Protein AF-A0AAD3HIW4-F1 (afdb_monomer_lite)

Sequence (197 aa):
SSPPPPPSPSPPPPRAPSRSSSRPLRLFLYNAEAALTRQLLEQLGLGRRVEVVEELNRAQAIVAAKMNRKGKHVNLTQGERTAANTGLPFLVVGRHMTASNLAAALQPLLPPGLLPPGPQAGAADTGTTAAAGGGGAAEGGDDGVGGGSGGGGAAGAAAGGRGVPSAAELRAHRAEMMQGFAQFARASHQQKQELHS

Organism: NCBI:txid47775

Foldseek 3Di:
DDDDDDDDDDDDDDPDPDPPPQDAQEEEEDQDDPVLLCVLCVVQVRNRRHHYDPDPVPHQAYEYEQQDPPDDSPCPVVSVVVCVVVVHHYFYQYNDPHSLSVCVRCVVVDDPPSGDPPPPPPDPPPPPPPDDDDDDDDDDDDDDDDDDDDDDDDDDDDDDDPDDDDPVRVVVVVVVVVVVVVVVVVVVVVVVVVVVD

Structure (mmCIF, N/CA/C/O backbone):
data_AF-A0AAD3HIW4-F1
#
_entry.id   AF-A0AAD3HIW4-F1
#
loop_
_atom_site.group_PDB
_atom_site.id
_atom_site.type_symbol
_atom_site.label_atom_id
_atom_site.label_alt_id
_atom_site.label_comp_id
_atom_site.label_asym_id
_atom_site.label_entity_id
_atom_site.label_seq_id
_atom_site.pdbx_PDB_ins_code
_atom_site.Cartn_x
_atom_site.Cartn_y
_atom_site.Cartn_z
_atom_site.occupancy
_atom_site.B_iso_or_equiv
_atom_site.auth_seq_id
_atom_site.auth_comp_id
_atom_site.auth_asym_id
_atom_site.auth_atom_id
_atom_site.pdbx_PDB_model_num
ATOM 1 N N . SER A 1 1 ? -39.529 38.440 52.730 1.00 77.06 1 SER A N 1
ATOM 2 C CA . SER A 1 1 ? -38.215 37.792 52.574 1.00 77.06 1 SER A CA 1
ATOM 3 C C . SER A 1 1 ? -38.296 36.789 51.449 1.00 77.06 1 SER A C 1
ATOM 5 O O . SER A 1 1 ? -39.046 35.830 51.573 1.00 77.06 1 SER A O 1
ATOM 7 N N . SER A 1 2 ? -37.614 37.046 50.336 1.00 68.31 2 SER A N 1
ATOM 8 C CA . SER A 1 2 ? -37.579 36.106 49.213 1.00 68.31 2 SER A CA 1
ATOM 9 C C . SER A 1 2 ? -36.528 35.028 49.487 1.00 68.31 2 SER A C 1
ATOM 11 O O . SER A 1 2 ? -35.444 35.374 49.963 1.00 68.31 2 SER A O 1
ATOM 13 N N . PRO A 1 3 ? -36.827 33.742 49.236 1.00 83.81 3 PRO A N 1
ATOM 14 C CA . PRO A 1 3 ? -35.838 32.685 49.385 1.00 83.81 3 PRO A CA 1
ATOM 15 C C . PRO A 1 3 ? -34.697 32.877 48.371 1.00 83.81 3 PRO A C 1
ATOM 17 O O . PRO A 1 3 ? -34.937 33.385 47.270 1.00 83.81 3 PRO A O 1
ATOM 20 N N . PRO A 1 4 ? -33.458 32.498 48.728 1.00 86.50 4 PRO A N 1
ATOM 21 C CA . PRO A 1 4 ? -32.332 32.576 47.810 1.00 86.50 4 PRO A CA 1
ATOM 22 C C . PRO A 1 4 ? -32.550 31.641 46.607 1.00 86.50 4 PRO A C 1
ATOM 24 O O . PRO A 1 4 ? -33.158 30.576 46.758 1.00 86.50 4 PRO A O 1
ATOM 27 N N . PRO A 1 5 ? -32.066 32.021 45.411 1.00 87.19 5 PRO A N 1
ATOM 28 C CA . PRO A 1 5 ? -32.161 31.176 44.229 1.00 87.19 5 PRO A CA 1
ATOM 29 C C . PRO A 1 5 ? -31.372 29.868 44.423 1.00 87.19 5 PRO A C 1
ATOM 31 O O . PRO A 1 5 ? -30.343 29.868 45.108 1.00 87.19 5 PRO A O 1
ATOM 34 N N . PRO A 1 6 ? -31.832 28.748 43.833 1.00 90.19 6 PRO A N 1
ATOM 35 C CA . PRO A 1 6 ? -31.131 27.475 43.927 1.00 90.19 6 PRO A CA 1
ATOM 36 C C . PRO A 1 6 ? -29.750 27.552 43.251 1.00 90.19 6 PRO A C 1
ATOM 38 O O . PRO A 1 6 ? -29.582 28.289 42.275 1.00 90.19 6 PRO A O 1
ATOM 41 N N . PRO A 1 7 ? -28.759 26.787 43.741 1.00 89.56 7 PRO A N 1
ATOM 42 C CA . PRO A 1 7 ? -27.430 26.750 43.146 1.00 89.56 7 PRO A CA 1
ATOM 43 C C . PRO A 1 7 ? -27.488 26.178 41.724 1.00 89.56 7 PRO A C 1
ATOM 45 O O . PRO A 1 7 ? -28.154 25.173 41.469 1.00 89.56 7 PRO A O 1
ATOM 48 N N . SER A 1 8 ? -26.768 26.817 40.801 1.00 89.81 8 SER A N 1
ATOM 49 C CA . SER A 1 8 ? -26.636 26.355 39.419 1.00 89.81 8 SER A CA 1
ATOM 50 C C . SER A 1 8 ? -26.052 24.936 39.372 1.00 89.81 8 SER A C 1
ATOM 52 O O . SER A 1 8 ? -25.077 24.665 40.077 1.00 89.81 8 SER A O 1
ATOM 54 N N . PRO A 1 9 ? -26.601 24.025 38.546 1.00 88.75 9 PRO A N 1
ATOM 55 C CA . PRO A 1 9 ? -26.067 22.675 38.420 1.00 88.75 9 PRO A CA 1
ATOM 56 C C . PRO A 1 9 ? -24.639 22.720 37.866 1.00 88.75 9 PRO A C 1
ATOM 58 O O . PRO A 1 9 ? -24.370 23.390 36.867 1.00 88.75 9 PRO A O 1
ATOM 61 N N . SER A 1 10 ? -23.724 21.997 38.514 1.00 89.88 10 SER A N 1
ATOM 62 C CA . SER A 1 10 ? -22.346 21.853 38.047 1.00 89.88 10 SER A CA 1
ATOM 63 C C . SER A 1 10 ? -22.319 21.280 36.623 1.00 89.88 10 SER A C 1
ATOM 65 O O . SER A 1 10 ? -23.047 20.321 36.345 1.00 89.88 10 SER A O 1
ATOM 67 N N . PRO A 1 11 ? -21.487 21.824 35.714 1.00 88.00 11 PRO A N 1
ATOM 68 C CA . PRO A 1 11 ? -21.359 21.285 34.368 1.00 88.00 11 PRO A CA 1
ATOM 69 C C . PRO A 1 11 ? -20.878 19.825 34.432 1.00 88.00 11 PRO A C 1
ATOM 71 O O . PRO A 1 11 ? -20.030 19.497 35.269 1.00 88.00 11 PRO A O 1
ATOM 74 N N . PRO A 1 12 ? -21.405 18.931 33.575 1.00 86.38 12 PRO A N 1
ATOM 75 C CA . PRO A 1 12 ? -20.965 17.544 33.548 1.00 86.38 12 PRO A CA 1
ATOM 76 C C . PRO A 1 12 ? -19.458 17.480 33.251 1.00 86.38 12 PRO A C 1
ATOM 78 O O . PRO A 1 12 ? -18.961 18.283 32.454 1.00 86.38 12 PRO A O 1
ATOM 81 N N . PRO A 1 13 ? -18.718 16.535 33.860 1.00 87.06 13 PRO A N 1
ATOM 82 C CA . PRO A 1 13 ? -17.299 16.379 33.579 1.00 87.06 13 PRO A CA 1
ATOM 83 C C . PRO A 1 13 ? -17.090 16.126 32.077 1.00 87.06 13 PRO A C 1
ATOM 85 O O . PRO A 1 13 ? -17.918 15.450 31.450 1.00 87.06 13 PRO A O 1
ATOM 88 N N . PRO A 1 14 ? -16.002 16.646 31.477 1.00 83.00 14 PRO A N 1
ATOM 89 C CA . PRO A 1 14 ? -15.697 16.402 30.075 1.00 83.00 14 PRO A CA 1
ATOM 90 C C . PRO A 1 14 ? -15.658 14.892 29.841 1.00 83.00 14 PRO A C 1
ATOM 92 O O . PRO A 1 14 ? -14.932 14.165 30.522 1.00 83.00 14 PRO A O 1
ATOM 95 N N . ARG A 1 15 ? -16.484 14.403 28.907 1.00 75.69 15 ARG A N 1
ATOM 96 C CA . ARG A 1 15 ? -16.500 12.983 28.546 1.00 75.69 15 ARG A CA 1
ATOM 97 C C . ARG A 1 15 ? -15.083 12.591 28.147 1.00 75.69 15 ARG A C 1
ATOM 99 O O . ARG A 1 15 ? -14.545 13.138 27.186 1.00 75.69 15 ARG A O 1
ATOM 106 N N . ALA A 1 16 ? -14.492 11.651 28.884 1.00 71.62 16 ALA A N 1
ATOM 107 C CA . ALA A 1 16 ? -13.219 11.063 28.502 1.00 71.62 16 ALA A CA 1
ATOM 108 C C . ALA A 1 16 ? -13.333 10.585 27.045 1.00 71.62 16 ALA A C 1
ATOM 110 O O . ALA A 1 16 ? -14.361 9.981 26.703 1.00 71.62 16 ALA A O 1
ATOM 111 N N . PRO A 1 17 ? -12.336 10.866 26.182 1.00 68.94 17 PRO A N 1
ATOM 112 C CA . PRO A 1 17 ? -12.373 10.437 24.795 1.00 68.94 17 PRO A CA 1
ATOM 113 C C . PRO A 1 17 ? -12.594 8.931 24.806 1.00 68.94 17 PRO A C 1
ATOM 115 O O . PRO A 1 17 ? -11.786 8.171 25.347 1.00 68.94 17 PRO A O 1
ATOM 118 N N . SER A 1 18 ? -13.756 8.516 24.303 1.00 59.75 18 SER A N 1
ATOM 119 C CA . SER A 1 18 ? -14.119 7.111 24.221 1.00 59.75 18 SER A CA 1
ATOM 120 C C . SER A 1 18 ? -12.982 6.446 23.473 1.00 59.75 18 SER A C 1
ATOM 122 O O . SER A 1 18 ? -12.678 6.862 22.358 1.00 59.75 18 SER A O 1
ATOM 124 N N . ARG A 1 19 ? -12.280 5.513 24.127 1.00 50.75 19 ARG A N 1
ATOM 125 C CA . ARG A 1 19 ? -11.170 4.781 23.520 1.00 50.75 19 ARG A CA 1
ATOM 126 C C . ARG A 1 19 ? -11.748 4.108 22.292 1.00 50.75 19 ARG A C 1
ATOM 128 O O . ARG A 1 19 ? -12.403 3.078 22.425 1.00 50.75 19 ARG A O 1
ATOM 135 N N . SER A 1 20 ? -11.582 4.745 21.136 1.00 53.72 20 SER A N 1
ATOM 136 C CA . SER A 1 20 ? -12.020 4.237 19.853 1.00 53.72 20 SER A CA 1
ATOM 137 C C . SER A 1 20 ? -11.383 2.872 19.740 1.00 53.72 20 SER A C 1
ATOM 139 O O . SER A 1 20 ? -10.173 2.768 19.542 1.00 53.72 20 SER A O 1
ATOM 141 N N . SER A 1 21 ? -12.183 1.832 19.973 1.00 57.34 21 SER A N 1
ATOM 142 C CA . SER A 1 21 ? -11.835 0.451 19.691 1.00 57.34 21 SER A CA 1
ATOM 143 C C . SER A 1 21 ? -11.285 0.474 18.278 1.00 57.34 21 SER A C 1
ATOM 145 O O . SER A 1 21 ? -12.043 0.752 17.344 1.00 57.34 21 SER A O 1
ATOM 147 N N . SER A 1 22 ? -9.964 0.363 18.145 1.00 76.56 22 SER A N 1
ATOM 148 C CA . SER A 1 22 ? -9.293 0.680 16.896 1.00 76.56 22 SER A CA 1
ATOM 149 C C . SER A 1 22 ? -9.662 -0.420 15.923 1.00 76.56 22 SER A C 1
ATOM 151 O O . SER A 1 22 ? -9.064 -1.497 15.939 1.00 76.56 22 SER A O 1
ATOM 153 N N . ARG A 1 23 ? -10.720 -0.188 15.145 1.00 88.81 23 ARG A N 1
ATOM 154 C CA . ARG A 1 23 ? -11.103 -1.093 14.073 1.00 88.81 23 ARG A CA 1
ATOM 155 C C . ARG A 1 23 ? -9.875 -1.251 13.178 1.00 88.81 23 ARG A C 1
ATOM 157 O O . ARG A 1 23 ? -9.207 -0.245 12.920 1.00 88.81 23 ARG A O 1
ATOM 164 N N . PRO A 1 24 ? -9.546 -2.480 12.761 1.00 94.62 24 PRO A N 1
ATOM 165 C CA . PRO A 1 24 ? -8.422 -2.675 11.871 1.00 94.62 24 PRO A CA 1
ATOM 166 C C . PRO A 1 24 ? -8.655 -1.881 10.583 1.00 94.62 24 PRO A C 1
ATOM 168 O O . PRO A 1 24 ? -9.768 -1.854 10.054 1.00 94.62 24 PRO A O 1
ATOM 171 N N . LEU A 1 25 ? -7.605 -1.214 10.112 1.00 95.44 25 LEU A N 1
ATOM 172 C CA . LEU A 1 25 ? -7.575 -0.515 8.839 1.00 95.44 25 LEU A CA 1
ATOM 173 C C . LEU A 1 25 ? -7.728 -1.543 7.718 1.00 95.44 25 LEU A C 1
ATOM 175 O O . LEU A 1 25 ? -6.904 -2.449 7.602 1.00 95.44 25 LEU A O 1
ATOM 179 N N . ARG A 1 26 ? -8.764 -1.410 6.895 1.00 97.44 26 ARG A N 1
ATOM 180 C CA . ARG A 1 26 ? -9.039 -2.362 5.810 1.00 97.44 26 ARG A CA 1
ATOM 181 C C . ARG A 1 26 ? -8.399 -1.910 4.507 1.00 97.44 26 ARG A C 1
ATOM 183 O O . ARG A 1 26 ? -8.730 -0.840 4.000 1.00 97.44 26 ARG A O 1
ATOM 190 N N . LEU A 1 27 ? -7.512 -2.728 3.955 1.00 97.44 27 LEU A N 1
ATOM 191 C CA . LEU A 1 27 ? -6.784 -2.443 2.722 1.00 97.44 27 LEU A CA 1
ATOM 192 C C . LEU A 1 27 ? -7.268 -3.344 1.593 1.00 97.44 27 LEU A C 1
ATOM 194 O O . LEU A 1 27 ? -7.254 -4.566 1.734 1.00 97.44 27 LEU A O 1
ATOM 198 N N . PHE A 1 28 ? -7.625 -2.744 0.464 1.00 97.56 28 PHE A N 1
ATOM 199 C CA . PHE A 1 28 ? -7.800 -3.468 -0.789 1.00 97.56 28 PHE A CA 1
ATOM 200 C C . PHE A 1 28 ? -6.503 -3.422 -1.592 1.00 97.56 28 PHE A C 1
ATOM 202 O O . PHE A 1 28 ? -5.857 -2.376 -1.688 1.00 97.56 28 PHE A O 1
ATOM 209 N N . LEU A 1 29 ? -6.114 -4.556 -2.166 1.00 95.31 29 LEU A N 1
ATOM 210 C CA . LEU A 1 29 ? -4.866 -4.683 -2.910 1.00 95.31 29 LEU A CA 1
ATOM 211 C C . LEU A 1 29 ? -5.116 -4.615 -4.409 1.00 95.31 29 LEU A C 1
ATOM 213 O O . LEU A 1 29 ? -5.942 -5.344 -4.950 1.00 95.31 29 LEU A O 1
ATOM 217 N N . TYR A 1 30 ? -4.351 -3.767 -5.087 1.00 93.31 30 TYR A N 1
ATOM 218 C CA . TYR A 1 30 ? -4.438 -3.578 -6.526 1.00 93.31 30 TYR A CA 1
ATOM 219 C C . TYR A 1 30 ? -3.119 -3.977 -7.196 1.00 93.31 30 TYR A C 1
ATOM 221 O O . TYR A 1 30 ? -2.111 -3.282 -7.060 1.00 93.31 30 TYR A O 1
ATOM 229 N N . ASN A 1 31 ? -3.110 -5.103 -7.919 1.00 89.50 31 ASN A N 1
ATOM 230 C CA . ASN A 1 31 ? -1.896 -5.709 -8.498 1.00 89.50 31 ASN A CA 1
ATOM 231 C C . ASN A 1 31 ? -0.757 -5.884 -7.479 1.00 89.50 31 ASN A C 1
ATOM 233 O O . ASN A 1 31 ? 0.414 -5.652 -7.780 1.00 89.50 31 ASN A O 1
ATOM 237 N N . ALA A 1 32 ? -1.115 -6.262 -6.256 1.00 89.56 32 ALA A N 1
ATOM 238 C CA . ALA A 1 32 ? -0.184 -6.542 -5.180 1.00 89.56 32 ALA A CA 1
ATOM 239 C C . ALA A 1 32 ? -0.505 -7.917 -4.588 1.00 89.56 32 ALA A C 1
ATOM 241 O O . ALA A 1 32 ? -1.666 -8.317 -4.509 1.00 89.56 32 ALA A O 1
ATOM 242 N N . GLU A 1 33 ? 0.526 -8.655 -4.193 1.00 91.81 33 GLU A N 1
ATOM 243 C CA . GLU A 1 33 ? 0.369 -10.024 -3.713 1.00 91.81 33 GLU A CA 1
ATOM 244 C C . GLU A 1 33 ? -0.138 -10.047 -2.262 1.00 91.81 33 GLU A C 1
ATOM 246 O O . GLU A 1 33 ? 0.522 -9.551 -1.342 1.00 91.81 33 GLU A O 1
ATOM 251 N N . ALA A 1 34 ? -1.318 -10.634 -2.040 1.00 94.69 34 ALA A N 1
ATOM 252 C CA . ALA A 1 34 ? -1.966 -10.648 -0.729 1.00 94.69 34 ALA A CA 1
ATOM 253 C C . ALA A 1 34 ? -1.174 -11.427 0.330 1.00 94.69 34 ALA A C 1
ATOM 255 O O . ALA A 1 34 ? -1.052 -10.950 1.459 1.00 94.69 34 ALA A O 1
ATOM 256 N N . ALA A 1 35 ? -0.603 -12.580 -0.034 1.00 95.75 35 ALA A N 1
ATOM 257 C CA . ALA A 1 35 ? 0.205 -13.401 0.868 1.00 95.75 35 ALA A CA 1
ATOM 258 C C . ALA A 1 35 ? 1.444 -12.636 1.361 1.00 95.75 35 ALA A C 1
ATOM 260 O O . ALA A 1 35 ? 1.636 -12.480 2.568 1.00 95.75 35 ALA A O 1
ATOM 261 N N . LEU A 1 36 ? 2.209 -12.058 0.428 1.00 95.06 36 LEU A N 1
ATOM 262 C CA . LEU A 1 36 ? 3.368 -11.228 0.745 1.00 95.06 36 LEU A CA 1
ATOM 263 C C . LEU A 1 36 ? 2.981 -10.013 1.599 1.00 95.06 36 LEU A C 1
ATOM 265 O O . LEU A 1 36 ? 3.651 -9.716 2.583 1.00 95.06 36 LEU A O 1
ATOM 269 N N . THR A 1 37 ? 1.877 -9.328 1.278 1.00 95.69 37 THR A N 1
ATOM 270 C CA . THR A 1 37 ? 1.408 -8.183 2.083 1.00 95.69 37 THR A CA 1
ATOM 271 C C . THR A 1 37 ? 1.156 -8.580 3.532 1.00 95.69 37 THR A C 1
ATOM 273 O O . THR A 1 37 ? 1.623 -7.898 4.441 1.00 95.69 37 THR A O 1
ATOM 276 N N . ARG A 1 38 ? 0.422 -9.678 3.756 1.00 97.19 38 ARG A N 1
ATOM 277 C CA . ARG A 1 38 ? 0.088 -10.163 5.103 1.00 97.19 38 ARG A CA 1
ATOM 278 C C . ARG A 1 38 ? 1.352 -10.519 5.883 1.00 97.19 38 ARG A C 1
ATOM 280 O O . ARG A 1 38 ? 1.500 -10.060 7.010 1.00 97.19 38 ARG A O 1
ATOM 287 N N . 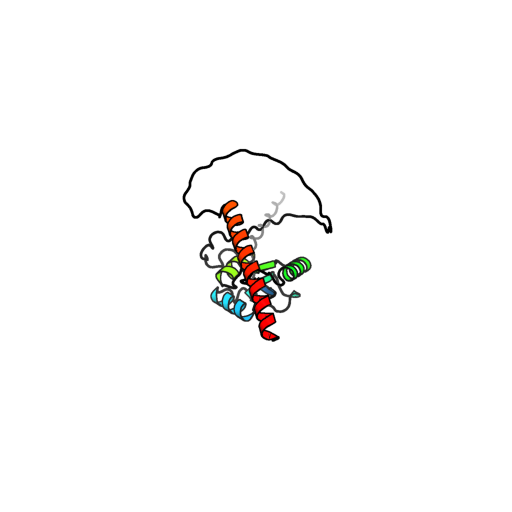GLN A 1 39 ? 2.298 -11.215 5.251 1.00 97.38 39 GLN A N 1
ATOM 288 C CA . GLN A 1 39 ? 3.593 -11.534 5.854 1.00 97.38 39 GLN A CA 1
ATOM 289 C C . GLN A 1 39 ? 4.361 -10.268 6.277 1.00 97.38 39 GLN A C 1
ATOM 291 O O . GLN A 1 39 ? 4.893 -10.202 7.384 1.00 97.38 39 GLN A O 1
ATOM 296 N N . LEU A 1 40 ? 4.402 -9.235 5.429 1.00 96.25 40 LEU A N 1
ATOM 297 C CA . LEU A 1 40 ? 5.069 -7.969 5.757 1.00 96.25 40 LEU A CA 1
ATOM 298 C C . LEU A 1 40 ? 4.351 -7.210 6.882 1.00 96.25 40 LEU A C 1
ATOM 300 O O . LEU A 1 40 ? 5.005 -6.616 7.737 1.00 96.25 40 LEU A O 1
ATOM 304 N N . LEU A 1 41 ? 3.017 -7.238 6.916 1.00 96.38 41 LEU A N 1
ATOM 305 C CA . LEU A 1 41 ? 2.236 -6.647 8.008 1.00 96.38 41 LEU A CA 1
ATOM 306 C C . LEU A 1 41 ? 2.487 -7.365 9.338 1.00 96.38 41 LEU A C 1
ATOM 308 O O . LEU A 1 41 ? 2.565 -6.708 10.376 1.00 96.38 41 LEU A O 1
ATOM 312 N N . GLU A 1 42 ? 2.639 -8.687 9.325 1.00 96.38 42 GLU A N 1
ATOM 313 C CA . GLU A 1 42 ? 3.024 -9.465 10.505 1.00 96.38 42 GLU A CA 1
ATOM 314 C C . GLU A 1 42 ? 4.436 -9.107 10.980 1.00 96.38 42 GLU A C 1
ATOM 316 O O . GLU A 1 42 ? 4.616 -8.831 12.166 1.00 96.38 42 GLU A O 1
ATOM 321 N N . GLN A 1 43 ? 5.407 -9.004 10.065 1.00 95.81 43 GLN A N 1
ATOM 322 C CA . GLN A 1 43 ? 6.777 -8.568 10.381 1.00 95.81 43 GLN A CA 1
ATOM 323 C C . GLN A 1 43 ? 6.825 -7.172 11.018 1.00 95.81 43 GLN A C 1
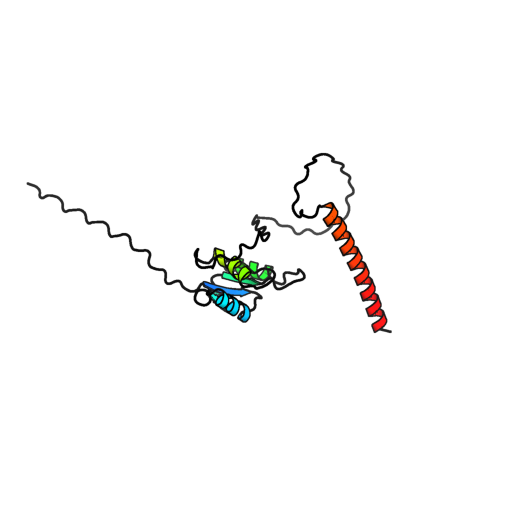ATOM 325 O O . GLN A 1 43 ? 7.656 -6.915 11.886 1.00 95.81 43 GLN A O 1
ATOM 330 N N . LEU A 1 44 ? 5.921 -6.276 10.616 1.00 94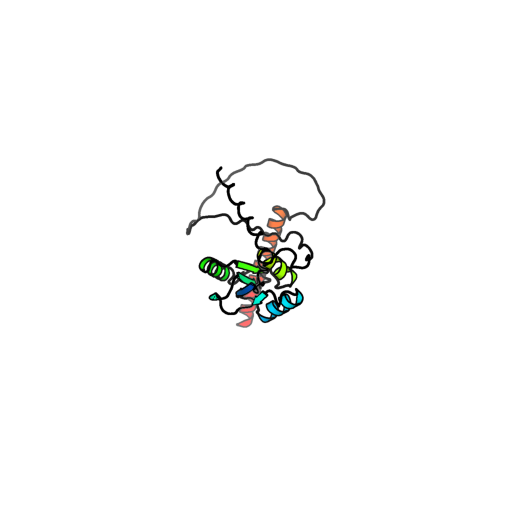.94 44 LEU A N 1
ATOM 331 C CA . LEU A 1 44 ? 5.789 -4.930 11.180 1.00 94.94 44 LEU A CA 1
ATOM 332 C C . LEU A 1 44 ? 4.982 -4.885 12.493 1.00 94.94 44 LEU A C 1
ATOM 334 O O . LEU A 1 44 ? 4.820 -3.809 13.065 1.00 94.94 44 LEU A O 1
ATOM 338 N N . GLY A 1 45 ? 4.422 -6.008 12.959 1.00 95.06 45 GLY A N 1
ATOM 339 C CA . GLY A 1 45 ? 3.526 -6.040 14.123 1.00 95.06 45 GLY A CA 1
ATOM 340 C C . GLY A 1 45 ? 2.151 -5.399 13.872 1.00 95.06 45 GLY A C 1
ATOM 341 O O . GLY A 1 45 ? 1.420 -5.085 14.813 1.00 95.06 45 GLY A O 1
ATOM 342 N N . LEU A 1 46 ? 1.776 -5.205 12.604 1.00 95.25 46 LEU A N 1
ATOM 343 C CA . LEU A 1 46 ? 0.533 -4.557 12.178 1.00 95.25 46 LEU A CA 1
ATOM 344 C C . LEU A 1 46 ? -0.598 -5.535 11.848 1.00 95.25 46 LEU A C 1
ATOM 346 O O . LEU A 1 46 ? -1.718 -5.083 11.628 1.00 95.25 46 LEU A O 1
ATOM 350 N N . GLY A 1 47 ? -0.366 -6.850 11.862 1.00 94.44 47 GLY A N 1
ATOM 351 C CA . GLY A 1 47 ? -1.368 -7.852 11.457 1.00 94.44 47 GLY A CA 1
ATOM 352 C C . GLY A 1 47 ? -2.702 -7.813 12.228 1.00 94.44 47 GLY A C 1
ATOM 353 O O . GLY A 1 47 ? -3.723 -8.248 11.714 1.00 94.44 47 GLY A O 1
ATOM 354 N N . ARG A 1 48 ? -2.736 -7.245 13.445 1.00 93.94 48 ARG A N 1
ATOM 355 C CA . ARG A 1 48 ? -3.984 -7.030 14.218 1.00 93.94 48 ARG A CA 1
ATOM 356 C C . ARG A 1 48 ? -4.670 -5.691 13.937 1.00 93.94 48 ARG A C 1
ATOM 358 O O . ARG A 1 48 ? -5.813 -5.485 14.330 1.00 93.94 48 ARG A O 1
ATOM 365 N N . ARG A 1 49 ? -3.938 -4.754 13.339 1.00 93.75 49 ARG A N 1
ATOM 366 C CA . ARG A 1 49 ? -4.350 -3.364 13.103 1.00 93.75 49 ARG A CA 1
ATOM 367 C C . ARG A 1 49 ? -4.685 -3.099 11.649 1.00 93.75 49 ARG A C 1
ATOM 369 O O . ARG A 1 49 ? -5.328 -2.097 11.376 1.00 93.75 49 ARG A O 1
ATOM 376 N N . VAL A 1 50 ? -4.225 -3.950 10.744 1.00 96.19 50 VAL A N 1
ATOM 377 C CA . VAL A 1 50 ? -4.410 -3.813 9.308 1.00 96.19 50 VAL A CA 1
ATOM 378 C C . VAL A 1 50 ? -4.934 -5.139 8.778 1.00 96.19 50 VAL A C 1
ATOM 380 O O . VAL A 1 50 ? -4.318 -6.182 8.977 1.00 96.19 50 VAL A O 1
ATOM 383 N N . GLU A 1 51 ? -6.082 -5.090 8.116 1.00 97.06 51 GLU A N 1
ATOM 384 C CA . GLU A 1 51 ? -6.774 -6.235 7.535 1.00 97.06 51 GLU A CA 1
ATOM 385 C C . GLU A 1 51 ? -6.747 -6.101 6.009 1.00 97.06 51 GLU A C 1
ATOM 387 O O . GLU A 1 51 ? -7.172 -5.087 5.460 1.00 97.06 51 GLU A O 1
ATOM 392 N N . VAL A 1 52 ? -6.254 -7.121 5.308 1.00 97.69 52 VAL A N 1
ATOM 393 C CA . VAL A 1 52 ? -6.336 -7.177 3.842 1.00 97.69 52 VAL A CA 1
ATOM 394 C C . VAL A 1 52 ? -7.697 -7.747 3.451 1.00 97.69 52 VAL A C 1
ATOM 396 O O . VAL A 1 52 ? -8.016 -8.879 3.825 1.00 97.69 52 VAL A O 1
ATOM 399 N N . VAL A 1 53 ? -8.473 -6.974 2.693 1.00 98.00 53 VAL A N 1
ATOM 400 C CA . VAL A 1 53 ? -9.812 -7.339 2.217 1.00 98.00 53 VAL A CA 1
ATOM 401 C C . VAL A 1 53 ? -9.823 -7.544 0.704 1.00 98.00 53 VAL A C 1
ATOM 403 O O . VAL A 1 53 ? -9.115 -6.864 -0.036 1.00 98.00 53 VAL A O 1
ATOM 406 N N . GLU A 1 54 ? -10.648 -8.484 0.250 1.00 96.38 54 GLU A N 1
ATOM 407 C CA . GLU A 1 54 ? -10.825 -8.799 -1.175 1.00 96.38 54 GLU A CA 1
ATOM 408 C C . GLU A 1 54 ? -11.927 -7.959 -1.829 1.00 96.38 54 GLU A C 1
ATOM 410 O O . GLU A 1 54 ? -11.939 -7.792 -3.042 1.00 96.38 54 GLU A O 1
ATOM 415 N N . GLU A 1 55 ? -12.848 -7.402 -1.040 1.00 97.44 55 GLU A N 1
ATOM 416 C CA . GLU A 1 55 ? -13.955 -6.599 -1.553 1.00 97.44 55 GLU A CA 1
ATOM 417 C C . GLU A 1 55 ? -13.668 -5.097 -1.392 1.00 97.44 55 GLU A C 1
ATOM 419 O O . GLU A 1 55 ? -13.400 -4.605 -0.291 1.00 97.44 55 GLU A O 1
ATOM 424 N N . LEU A 1 56 ? -13.770 -4.346 -2.492 1.00 96.38 56 LEU A N 1
ATOM 425 C CA . LEU A 1 56 ? -13.473 -2.910 -2.532 1.00 96.38 56 LEU A CA 1
ATOM 426 C C . LEU A 1 56 ? -14.432 -2.065 -1.671 1.00 96.38 56 LEU A C 1
ATOM 428 O O . LEU A 1 56 ? -14.012 -1.098 -1.046 1.00 96.38 56 LEU A O 1
ATOM 432 N N . ASN A 1 57 ? -15.705 -2.454 -1.588 1.00 97.00 57 ASN A N 1
ATOM 433 C CA . ASN A 1 57 ? -16.743 -1.803 -0.768 1.00 97.00 57 ASN A CA 1
ATOM 434 C C . ASN A 1 57 ? -16.451 -1.840 0.748 1.00 97.00 57 ASN A C 1
ATOM 436 O O . ASN A 1 57 ? -17.006 -1.043 1.503 1.00 97.00 57 ASN A O 1
ATOM 440 N N . ARG A 1 58 ? -15.605 -2.768 1.208 1.00 97.44 58 ARG A N 1
ATOM 441 C CA . ARG A 1 58 ? -15.213 -2.923 2.617 1.00 97.44 58 ARG A CA 1
ATOM 442 C C . ARG A 1 58 ? -13.884 -2.248 2.933 1.00 97.44 58 ARG A C 1
ATOM 444 O O . ARG A 1 58 ? -13.505 -2.196 4.107 1.00 97.44 58 ARG A O 1
ATOM 451 N N . ALA A 1 59 ? -13.177 -1.783 1.911 1.00 97.81 59 ALA A N 1
ATOM 452 C CA . ALA A 1 59 ? -11.867 -1.181 2.038 1.00 97.81 59 ALA A CA 1
ATOM 453 C C . ALA A 1 59 ? -11.956 0.276 2.492 1.00 97.81 59 ALA A C 1
ATOM 455 O O . ALA A 1 59 ? -12.911 0.990 2.206 1.00 97.81 59 ALA A O 1
ATOM 456 N N . GLN A 1 60 ? -10.926 0.711 3.207 1.00 97.06 60 GLN A N 1
ATOM 457 C CA . GLN A 1 60 ? -10.740 2.094 3.645 1.00 97.06 60 GLN A CA 1
ATOM 458 C C . GLN A 1 60 ? -9.592 2.774 2.901 1.00 97.06 60 GLN A C 1
ATOM 460 O O . GLN A 1 60 ? -9.501 3.995 2.924 1.00 97.06 60 GLN A O 1
ATOM 465 N N . ALA A 1 61 ? -8.727 1.998 2.250 1.00 97.44 61 ALA A N 1
ATOM 466 C CA . ALA A 1 61 ? -7.696 2.482 1.348 1.00 97.44 61 ALA A CA 1
ATOM 467 C C . ALA A 1 61 ? -7.366 1.415 0.300 1.00 97.44 61 ALA A C 1
ATOM 469 O O . ALA A 1 61 ? -7.551 0.213 0.529 1.00 97.44 61 ALA A O 1
ATOM 470 N N . ILE A 1 62 ? -6.850 1.869 -0.837 1.00 97.00 62 ILE A N 1
ATOM 471 C CA . ILE A 1 62 ? -6.347 1.020 -1.913 1.00 97.00 62 ILE A CA 1
ATOM 472 C C . ILE A 1 62 ? -4.824 1.082 -1.891 1.00 97.00 62 ILE A C 1
ATOM 474 O O . ILE A 1 62 ? -4.241 2.165 -1.907 1.00 97.00 62 ILE A O 1
ATOM 478 N N . VAL A 1 63 ? -4.177 -0.080 -1.889 1.00 95.50 63 VAL A N 1
ATOM 479 C CA . VAL A 1 63 ? -2.719 -0.199 -1.937 1.00 95.50 63 VAL A CA 1
ATOM 480 C C . VAL A 1 63 ? -2.313 -0.891 -3.229 1.00 95.50 63 VAL A C 1
ATOM 482 O O . VAL A 1 63 ? -2.758 -2.001 -3.516 1.00 95.50 63 VAL A O 1
ATOM 485 N N . ALA A 1 64 ? -1.442 -0.248 -3.999 1.00 93.38 64 ALA A N 1
ATOM 486 C CA . ALA A 1 64 ? -0.857 -0.807 -5.209 1.00 93.38 64 ALA A CA 1
ATOM 487 C C . ALA A 1 64 ? 0.653 -0.994 -5.055 1.00 93.38 64 ALA A C 1
ATOM 489 O O . ALA A 1 64 ? 1.324 -0.189 -4.412 1.00 93.38 64 ALA A O 1
ATOM 490 N N . ALA A 1 65 ? 1.206 -2.031 -5.682 1.00 89.56 65 ALA A N 1
ATOM 491 C CA . ALA A 1 65 ? 2.642 -2.292 -5.680 1.00 89.56 65 ALA A CA 1
ATOM 492 C C . ALA A 1 65 ? 3.258 -1.977 -7.043 1.00 89.56 65 ALA A C 1
ATOM 494 O O . ALA A 1 65 ? 2.779 -2.427 -8.088 1.00 89.56 65 ALA A O 1
ATOM 495 N N . LYS A 1 66 ? 4.374 -1.243 -7.061 1.00 87.31 66 LYS A N 1
ATOM 496 C CA . LYS A 1 66 ? 5.142 -1.032 -8.294 1.00 87.31 66 LYS A CA 1
ATOM 497 C C . LYS A 1 66 ? 6.014 -2.263 -8.576 1.00 87.31 66 LYS A C 1
ATOM 499 O O . LYS A 1 66 ? 7.192 -2.272 -8.242 1.00 87.31 66 LYS A O 1
ATOM 504 N N . MET A 1 67 ? 5.459 -3.290 -9.226 1.00 73.62 67 MET A N 1
ATOM 505 C CA . MET A 1 67 ? 6.171 -4.568 -9.434 1.00 73.62 67 MET A CA 1
ATOM 506 C C . MET A 1 67 ? 7.260 -4.553 -10.526 1.00 73.62 67 MET A C 1
ATOM 508 O O . MET A 1 67 ? 8.061 -5.480 -10.605 1.00 73.62 67 MET A O 1
ATOM 512 N N . ASN A 1 68 ? 7.353 -3.514 -11.365 1.00 68.88 68 ASN A N 1
ATOM 513 C CA . ASN A 1 68 ? 8.282 -3.534 -12.499 1.00 68.88 68 ASN A CA 1
ATOM 514 C C . ASN A 1 68 ? 9.642 -2.883 -12.220 1.00 68.88 68 ASN A C 1
ATOM 516 O O . ASN A 1 68 ? 9.765 -1.663 -12.074 1.00 68.88 68 ASN A O 1
ATOM 520 N N . ARG A 1 69 ? 10.692 -3.712 -12.312 1.00 63.72 69 ARG A N 1
ATOM 521 C CA . ARG A 1 69 ? 12.111 -3.311 -12.284 1.00 63.72 69 ARG A CA 1
ATOM 522 C C . ARG A 1 69 ? 12.527 -2.501 -13.525 1.00 63.72 69 ARG A C 1
ATOM 524 O O . ARG A 1 69 ? 13.448 -1.700 -13.438 1.00 63.72 69 ARG A O 1
ATOM 531 N N . LYS A 1 70 ? 11.828 -2.678 -14.660 1.00 66.19 70 LYS A N 1
ATOM 532 C CA . LYS A 1 70 ? 12.147 -2.085 -15.982 1.00 66.19 70 LYS A CA 1
ATOM 533 C C . LYS A 1 70 ? 11.202 -0.962 -16.454 1.00 66.19 70 LYS A C 1
ATOM 535 O O . LYS A 1 70 ? 11.214 -0.596 -17.620 1.00 66.19 70 LYS A O 1
ATOM 540 N N . GLY A 1 71 ? 10.406 -0.373 -15.559 1.00 54.38 71 GLY A N 1
ATOM 541 C CA . GLY A 1 71 ? 9.882 0.983 -15.789 1.00 54.38 71 GLY A CA 1
ATOM 542 C C . GLY A 1 71 ? 8.514 1.146 -16.461 1.00 54.38 71 GLY A C 1
ATOM 543 O O . GLY A 1 71 ? 8.062 2.283 -16.544 1.00 54.38 71 GLY A O 1
ATOM 544 N N . LYS A 1 72 ? 7.786 0.088 -16.850 1.00 60.69 72 LYS A N 1
ATOM 545 C CA . LYS A 1 72 ? 6.372 0.256 -17.238 1.00 60.69 72 LYS A CA 1
ATOM 546 C C . LYS A 1 72 ? 5.467 0.009 -16.037 1.00 60.69 72 LYS A C 1
ATOM 548 O O . LYS A 1 72 ? 5.368 -1.114 -15.547 1.00 60.69 72 LYS A O 1
ATOM 553 N N . HIS A 1 73 ? 4.839 1.069 -15.541 1.00 65.06 73 HIS A N 1
ATOM 554 C CA . HIS A 1 73 ? 3.796 1.011 -14.522 1.00 65.06 73 HIS A CA 1
ATOM 555 C C . HIS A 1 73 ? 2.544 0.380 -15.125 1.00 65.06 73 HIS A C 1
ATOM 557 O O . HIS A 1 73 ? 1.616 1.075 -15.525 1.00 65.06 73 HIS A O 1
ATOM 563 N N . VAL A 1 74 ? 2.543 -0.940 -15.274 1.00 61.72 74 VAL A N 1
ATOM 564 C CA . VAL A 1 74 ? 1.364 -1.635 -15.773 1.00 61.72 74 VAL A CA 1
ATOM 565 C C . VAL A 1 74 ? 0.290 -1.482 -14.693 1.00 61.72 74 VAL A C 1
ATOM 567 O O . VAL A 1 74 ? 0.480 -1.902 -13.556 1.00 61.72 74 VAL A O 1
ATOM 570 N N . ASN A 1 75 ? -0.792 -0.790 -15.054 1.00 70.19 75 ASN A N 1
ATOM 571 C CA . ASN A 1 75 ? -2.043 -0.655 -14.305 1.00 70.19 75 ASN A CA 1
ATOM 572 C C . ASN A 1 75 ? -2.079 0.283 -13.080 1.00 70.19 75 ASN A C 1
ATOM 574 O O . ASN A 1 75 ? -3.119 0.337 -12.427 1.00 70.19 75 ASN A O 1
ATOM 578 N N . LEU A 1 76 ? -1.052 1.091 -12.772 1.00 85.00 76 LEU A N 1
ATOM 579 C CA . LEU A 1 76 ? -1.205 2.091 -11.690 1.00 85.00 76 LEU A CA 1
ATOM 580 C C . LEU A 1 76 ? -2.309 3.111 -11.996 1.00 85.00 76 LEU A C 1
ATOM 582 O O . LEU A 1 76 ? -3.103 3.424 -11.118 1.00 85.00 76 LEU A O 1
ATOM 586 N N . THR A 1 77 ? -2.415 3.551 -13.252 1.00 88.50 77 THR A N 1
ATOM 587 C CA . THR A 1 77 ? -3.449 4.496 -13.701 1.00 88.50 77 THR A CA 1
ATOM 588 C C . THR A 1 77 ? -4.866 3.958 -13.486 1.00 88.50 77 THR A C 1
ATOM 590 O O . THR A 1 77 ? -5.789 4.720 -13.210 1.00 88.50 77 THR A O 1
ATOM 593 N N . GLN A 1 78 ? -5.061 2.639 -13.593 1.00 90.50 78 GLN A N 1
ATOM 594 C CA . GLN A 1 78 ? -6.363 2.021 -13.346 1.00 90.50 78 GLN A CA 1
ATOM 595 C C . GLN A 1 78 ? -6.676 1.963 -11.845 1.00 90.50 78 GLN A C 1
ATOM 597 O O . GLN A 1 78 ? -7.807 2.249 -11.450 1.00 90.50 78 GLN A O 1
ATOM 602 N N . GLY A 1 79 ? -5.677 1.656 -11.010 1.00 91.19 79 GLY A N 1
ATOM 603 C CA . GLY A 1 79 ? -5.803 1.721 -9.551 1.00 91.19 79 GLY A CA 1
ATOM 604 C C . GLY A 1 79 ? -6.136 3.134 -9.065 1.00 91.19 79 GLY A C 1
ATOM 605 O O . GLY A 1 79 ? -7.079 3.310 -8.299 1.00 91.19 79 GLY A O 1
ATOM 606 N N . GLU A 1 80 ? -5.442 4.143 -9.593 1.00 93.88 80 GLU A N 1
ATOM 607 C CA . GLU A 1 80 ? -5.679 5.558 -9.290 1.00 93.88 80 GLU A CA 1
ATOM 608 C C . GLU A 1 80 ? -7.089 6.002 -9.695 1.00 93.88 80 GLU A C 1
ATOM 610 O O . GLU A 1 80 ? -7.811 6.588 -8.891 1.00 93.88 80 GLU A O 1
ATOM 615 N N . ARG A 1 81 ? -7.537 5.646 -10.907 1.00 95.50 81 ARG A N 1
ATOM 616 C CA . ARG A 1 81 ? -8.907 5.939 -11.355 1.00 95.50 81 ARG A CA 1
ATOM 617 C C . ARG A 1 81 ? -9.955 5.265 -10.466 1.00 95.50 81 ARG A C 1
ATOM 619 O O . ARG A 1 81 ? -10.981 5.863 -10.164 1.00 95.50 81 ARG A O 1
ATOM 626 N N . THR A 1 82 ? -9.697 4.034 -10.029 1.00 95.12 82 THR A N 1
ATOM 627 C CA . THR A 1 82 ? -10.592 3.299 -9.118 1.00 95.12 82 THR A CA 1
ATOM 628 C C . THR A 1 82 ? -10.671 3.981 -7.752 1.00 95.12 82 THR A C 1
ATOM 630 O O . THR A 1 82 ? -11.762 4.146 -7.207 1.00 95.12 82 THR A O 1
ATOM 633 N N . ALA A 1 83 ? -9.536 4.425 -7.216 1.00 95.88 83 ALA A N 1
ATOM 634 C CA . ALA A 1 83 ? -9.478 5.174 -5.967 1.00 95.88 83 ALA A CA 1
ATOM 635 C C . ALA A 1 83 ? -10.229 6.510 -6.067 1.00 95.88 83 ALA A C 1
ATOM 637 O O . ALA A 1 83 ? -11.070 6.805 -5.221 1.00 95.88 83 ALA A O 1
ATOM 638 N N . ALA A 1 84 ? -10.012 7.259 -7.153 1.00 96.19 84 ALA A N 1
ATOM 639 C CA . ALA A 1 84 ? -10.717 8.509 -7.423 1.00 96.19 84 ALA A CA 1
ATOM 640 C C . ALA A 1 84 ? -12.240 8.307 -7.504 1.00 96.19 84 ALA A C 1
ATOM 642 O O . ALA A 1 84 ? -12.991 9.056 -6.886 1.00 96.19 84 ALA A O 1
ATOM 643 N N . ASN A 1 85 ? -12.699 7.256 -8.192 1.00 96.94 85 ASN A N 1
ATOM 644 C CA . ASN A 1 85 ? -14.126 6.947 -8.318 1.00 96.94 85 ASN A CA 1
ATOM 645 C C . ASN A 1 85 ? -14.773 6.519 -6.992 1.00 96.94 85 ASN A C 1
ATOM 647 O O . ASN A 1 85 ? -15.963 6.740 -6.789 1.00 96.94 85 ASN A O 1
ATOM 651 N N . THR A 1 86 ? -14.011 5.876 -6.106 1.00 96.81 86 THR A N 1
ATOM 652 C CA . THR A 1 86 ? -14.508 5.394 -4.806 1.00 96.81 86 THR A CA 1
ATOM 653 C C . THR A 1 86 ? -14.336 6.408 -3.678 1.00 96.81 86 THR A C 1
ATOM 655 O O . THR A 1 86 ? -14.898 6.214 -2.602 1.00 96.81 86 THR A O 1
ATOM 658 N N . GLY A 1 87 ? -13.561 7.474 -3.895 1.00 97.06 87 GLY A N 1
ATOM 659 C CA . GLY A 1 87 ? -13.174 8.416 -2.844 1.00 97.06 87 GLY A CA 1
ATOM 660 C C . GLY A 1 87 ? -12.241 7.804 -1.794 1.00 97.06 87 GLY A C 1
ATOM 661 O O . GLY A 1 87 ? -12.111 8.352 -0.699 1.00 97.06 87 GLY A O 1
ATOM 662 N N . LEU A 1 88 ? -11.609 6.664 -2.096 1.00 97.00 88 LEU A N 1
ATOM 663 C CA . LEU A 1 88 ? -10.669 6.010 -1.191 1.00 97.00 88 LEU A CA 1
ATOM 664 C C . LEU A 1 88 ? -9.245 6.547 -1.408 1.00 97.00 88 LEU A C 1
ATOM 666 O O . LEU A 1 88 ? -8.842 6.779 -2.548 1.00 97.00 88 LEU A O 1
ATOM 670 N N . PRO A 1 89 ? -8.435 6.689 -0.345 1.00 96.69 89 PRO A N 1
ATOM 671 C CA . PRO A 1 89 ? -7.012 6.975 -0.467 1.00 96.69 89 PRO A CA 1
ATOM 672 C C . PRO A 1 89 ? -6.295 5.919 -1.316 1.00 96.69 89 PRO A C 1
ATOM 674 O O . PRO A 1 89 ? -6.448 4.716 -1.088 1.00 96.69 89 PRO A O 1
ATOM 677 N N . PHE A 1 90 ? -5.475 6.379 -2.262 1.00 96.12 90 PHE A N 1
ATOM 678 C CA . PHE A 1 90 ? -4.611 5.531 -3.078 1.00 96.12 90 PHE A CA 1
ATOM 679 C C . PHE A 1 90 ? -3.172 5.605 -2.579 1.00 96.12 90 PHE A C 1
ATOM 681 O O . PHE A 1 90 ? -2.574 6.680 -2.546 1.00 96.12 90 PHE A O 1
ATOM 688 N N . LEU A 1 91 ? -2.607 4.460 -2.214 1.00 95.19 91 LEU A N 1
ATOM 689 C CA . LEU A 1 91 ? -1.233 4.343 -1.747 1.00 95.19 91 LEU A CA 1
ATOM 690 C C . LEU A 1 91 ? -0.425 3.488 -2.717 1.00 95.19 91 LEU A C 1
ATOM 692 O O . LEU A 1 91 ? -0.833 2.387 -3.086 1.00 95.19 91 LEU A O 1
ATOM 696 N N . VAL A 1 92 ? 0.760 3.967 -3.087 1.00 93.44 92 VAL A N 1
ATOM 697 C CA . VAL A 1 92 ? 1.687 3.224 -3.944 1.00 93.44 92 VAL A CA 1
ATOM 698 C C . VAL A 1 92 ? 2.887 2.778 -3.121 1.00 93.44 92 VAL A C 1
ATOM 700 O O . VAL A 1 92 ? 3.679 3.592 -2.653 1.00 93.44 92 VAL A O 1
ATOM 703 N N . VAL A 1 93 ? 3.052 1.467 -2.986 1.00 91.31 93 VAL A N 1
ATOM 704 C CA . VAL A 1 93 ? 4.260 0.849 -2.440 1.00 91.31 93 VAL A CA 1
ATOM 705 C C . VAL A 1 93 ? 5.317 0.841 -3.548 1.00 91.31 93 VAL A C 1
ATOM 707 O O . VAL A 1 93 ? 5.023 0.479 -4.692 1.00 91.31 93 VAL A O 1
ATOM 710 N N . GLY A 1 94 ? 6.534 1.294 -3.225 1.00 83.75 94 GLY A N 1
ATOM 711 C CA . GLY A 1 94 ? 7.642 1.503 -4.169 1.00 83.75 94 GLY A CA 1
ATOM 712 C C . GLY A 1 94 ? 8.081 0.264 -4.973 1.00 83.75 94 GLY A C 1
ATOM 713 O O . GLY A 1 94 ? 7.437 -0.778 -4.959 1.00 83.75 94 GLY A O 1
ATOM 714 N N . ARG A 1 95 ? 9.219 0.360 -5.690 1.00 79.19 95 ARG A N 1
ATOM 715 C CA . ARG A 1 95 ? 9.717 -0.665 -6.657 1.00 79.19 95 ARG A CA 1
ATOM 716 C C . ARG A 1 95 ? 9.900 -2.080 -6.088 1.00 79.19 95 ARG A C 1
ATOM 718 O O . ARG A 1 95 ? 10.104 -3.021 -6.848 1.00 79.19 95 ARG A O 1
ATOM 725 N N . HIS A 1 96 ? 9.845 -2.217 -4.770 1.00 81.19 96 HIS A N 1
ATOM 726 C CA . HIS A 1 96 ? 9.892 -3.480 -4.060 1.00 81.19 96 HIS A CA 1
ATOM 727 C C . HIS A 1 96 ? 8.874 -3.418 -2.927 1.00 81.19 96 HIS A C 1
ATOM 729 O O . HIS A 1 96 ? 8.863 -2.460 -2.148 1.00 81.19 96 HIS A O 1
ATOM 735 N N . MET A 1 97 ? 8.023 -4.433 -2.840 1.00 88.94 97 MET A N 1
ATOM 736 C CA . MET A 1 97 ? 7.087 -4.584 -1.738 1.00 88.94 97 MET A CA 1
ATOM 737 C C . MET A 1 97 ? 7.855 -5.072 -0.507 1.00 88.94 97 MET A C 1
ATOM 739 O O . MET A 1 97 ? 7.931 -6.263 -0.239 1.00 88.94 97 MET A O 1
ATOM 743 N N . THR A 1 98 ? 8.525 -4.147 0.176 1.00 93.00 98 THR A N 1
ATOM 744 C CA . THR A 1 98 ? 9.307 -4.401 1.393 1.00 93.00 98 THR A CA 1
ATOM 745 C C . THR A 1 98 ? 8.569 -3.863 2.613 1.00 93.00 98 THR A C 1
ATOM 747 O O . THR A 1 98 ? 7.731 -2.967 2.490 1.00 93.00 98 THR A O 1
ATOM 750 N N . ALA A 1 99 ? 8.914 -4.365 3.802 1.00 94.00 99 ALA A N 1
ATOM 751 C CA . ALA A 1 99 ? 8.323 -3.912 5.061 1.00 94.00 99 ALA A CA 1
ATOM 752 C C . ALA A 1 99 ? 8.488 -2.393 5.253 1.00 94.00 99 ALA A C 1
ATOM 754 O O . ALA A 1 99 ? 7.522 -1.703 5.561 1.00 94.00 99 ALA A O 1
ATOM 755 N N . SER A 1 100 ? 9.676 -1.844 4.972 1.00 92.44 100 SER A N 1
ATOM 756 C CA . SER A 1 100 ? 9.938 -0.403 5.097 1.00 92.44 100 SER A CA 1
ATOM 757 C C . SER A 1 100 ? 9.097 0.443 4.137 1.00 92.44 100 SER A C 1
ATOM 759 O O . SER A 1 100 ? 8.550 1.464 4.545 1.00 92.44 100 SER A O 1
ATOM 761 N N . ASN A 1 101 ? 8.947 0.013 2.878 1.00 93.06 101 ASN A N 1
ATOM 762 C CA . ASN A 1 101 ? 8.141 0.744 1.893 1.00 93.06 101 ASN A CA 1
ATOM 763 C C . ASN A 1 101 ? 6.650 0.690 2.237 1.00 93.06 101 ASN A C 1
ATOM 765 O O . ASN A 1 101 ? 5.946 1.684 2.078 1.00 93.06 101 ASN A O 1
ATOM 769 N N . LEU A 1 102 ? 6.174 -0.462 2.715 1.00 94.38 102 LEU A N 1
ATOM 770 C CA . LEU A 1 102 ? 4.796 -0.620 3.163 1.00 94.38 102 LEU A CA 1
ATOM 771 C C . LEU A 1 102 ? 4.516 0.243 4.402 1.00 94.38 102 LEU A C 1
ATOM 773 O O . LEU A 1 102 ? 3.504 0.935 4.442 1.00 94.38 102 LEU A O 1
ATOM 777 N N . ALA A 1 103 ? 5.428 0.263 5.377 1.00 94.00 103 ALA A N 1
ATOM 778 C CA . ALA A 1 103 ? 5.324 1.115 6.559 1.00 94.00 103 ALA A CA 1
ATOM 779 C C . ALA A 1 103 ? 5.269 2.605 6.188 1.00 94.00 103 ALA A C 1
ATOM 781 O O . ALA A 1 103 ? 4.375 3.312 6.648 1.00 94.00 103 ALA A O 1
ATOM 782 N N . ALA A 1 104 ? 6.169 3.065 5.311 1.00 92.88 104 ALA A N 1
ATOM 783 C CA . ALA A 1 104 ? 6.184 4.447 4.834 1.00 92.88 104 ALA A CA 1
ATOM 784 C C . ALA A 1 104 ? 4.880 4.821 4.107 1.00 92.88 104 ALA A C 1
ATOM 786 O O . ALA A 1 104 ? 4.317 5.883 4.356 1.00 92.88 104 ALA A O 1
ATOM 787 N N . ALA A 1 105 ? 4.358 3.926 3.260 1.00 94.31 105 ALA A N 1
ATOM 788 C CA . ALA A 1 105 ? 3.098 4.151 2.555 1.00 94.31 105 ALA A CA 1
ATOM 789 C C . ALA A 1 105 ? 1.885 4.200 3.504 1.00 94.31 105 ALA A C 1
ATOM 791 O O . ALA A 1 105 ? 0.960 4.971 3.269 1.00 94.31 105 ALA A O 1
ATOM 792 N N . LEU A 1 106 ? 1.880 3.402 4.577 1.00 95.00 106 LEU A N 1
ATOM 793 C CA . LEU A 1 106 ? 0.783 3.357 5.553 1.00 95.00 106 LEU A CA 1
ATOM 794 C C . LEU A 1 106 ? 0.850 4.465 6.611 1.00 95.00 106 LEU A C 1
ATOM 796 O O . LEU A 1 106 ? -0.151 4.719 7.280 1.00 95.00 106 LEU A O 1
ATOM 800 N N . GLN A 1 107 ? 1.994 5.133 6.763 1.00 94.25 107 GLN A N 1
ATOM 801 C CA . GLN A 1 107 ? 2.216 6.159 7.782 1.00 94.25 107 GLN A CA 1
ATOM 802 C C . GLN A 1 107 ? 1.136 7.260 7.824 1.00 94.25 107 GLN A C 1
ATOM 804 O O . GLN A 1 107 ? 0.722 7.598 8.930 1.00 94.25 107 GLN A O 1
ATOM 809 N N . PRO A 1 108 ? 0.611 7.785 6.696 1.00 93.50 108 PRO A N 1
ATOM 810 C CA . PRO A 1 108 ? -0.437 8.810 6.725 1.00 93.50 108 PRO A CA 1
ATOM 811 C C . PRO A 1 108 ? -1.794 8.310 7.243 1.00 93.50 108 PRO A C 1
ATOM 813 O O . PRO A 1 108 ? -2.624 9.115 7.654 1.00 93.50 108 PRO A O 1
ATOM 816 N N . LEU A 1 109 ? -2.043 6.997 7.195 1.00 93.62 109 LEU A N 1
ATOM 817 C CA . LEU A 1 109 ? -3.314 6.390 7.606 1.00 93.62 109 LEU A CA 1
ATOM 818 C C . LEU A 1 109 ? -3.282 5.844 9.036 1.00 93.62 109 LEU A C 1
ATO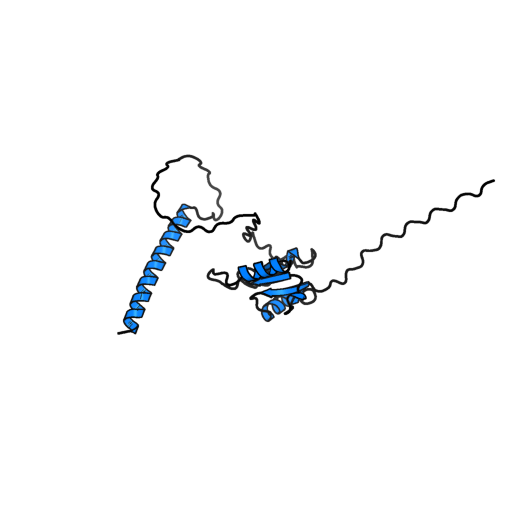M 820 O O . LEU A 1 109 ? -4.331 5.589 9.630 1.00 93.62 109 LEU A O 1
ATOM 824 N N . LEU A 1 110 ? -2.088 5.620 9.583 1.00 91.94 110 LEU A N 1
ATOM 825 C CA . LEU A 1 110 ? -1.907 5.067 10.916 1.00 91.94 110 LEU A CA 1
ATOM 826 C C . LEU A 1 110 ? -1.736 6.189 11.951 1.00 91.94 110 LEU A C 1
ATOM 828 O O . LEU A 1 110 ? -1.053 7.176 11.685 1.00 91.94 110 LEU A O 1
ATOM 832 N N . PRO A 1 111 ? -2.300 6.037 13.164 1.00 87.88 111 PRO A N 1
ATOM 833 C CA . PRO A 1 111 ? -2.009 6.937 14.270 1.00 87.88 111 PRO A CA 1
ATOM 834 C C . PRO A 1 111 ? -0.497 7.092 14.519 1.00 87.88 111 PRO A C 1
ATOM 836 O O . PRO A 1 111 ? 0.243 6.101 14.436 1.00 87.88 111 PRO A O 1
ATOM 839 N N . PRO A 1 112 ? -0.030 8.303 14.871 1.00 84.94 112 PRO A N 1
ATOM 840 C CA . PRO A 1 112 ? 1.377 8.537 15.173 1.00 84.94 112 PRO A CA 1
ATOM 841 C C . PRO A 1 112 ? 1.844 7.651 16.339 1.00 84.94 112 PRO A C 1
ATOM 843 O O . PRO A 1 112 ? 1.101 7.404 17.289 1.00 84.94 112 PRO A O 1
ATOM 846 N N . GLY A 1 113 ? 3.085 7.161 16.257 1.00 84.19 113 GLY A N 1
ATOM 847 C CA . GLY A 1 113 ? 3.709 6.321 17.290 1.00 84.19 113 GLY A CA 1
ATOM 848 C C . GLY A 1 113 ? 3.429 4.818 17.187 1.00 84.19 113 GLY A C 1
ATOM 849 O O . GLY A 1 113 ? 3.890 4.062 18.036 1.00 84.19 113 GLY A O 1
ATOM 850 N N . LEU A 1 114 ? 2.688 4.364 16.170 1.00 82.69 114 LEU A N 1
ATOM 851 C CA . LEU A 1 114 ? 2.420 2.934 15.966 1.00 82.69 114 LEU A CA 1
ATOM 852 C C . LEU A 1 114 ? 3.473 2.201 15.156 1.00 82.69 114 LEU A C 1
ATOM 854 O O . LEU A 1 114 ? 3.711 1.019 15.389 1.00 82.69 114 LEU A O 1
ATOM 858 N N . LEU A 1 115 ? 4.047 2.881 14.174 1.00 82.12 115 LEU A N 1
ATOM 859 C CA . LEU A 1 115 ? 5.137 2.323 13.402 1.00 82.12 115 LEU A CA 1
ATOM 860 C C . LEU A 1 115 ? 6.422 2.482 14.218 1.00 82.12 115 LEU A C 1
ATOM 862 O O . LEU A 1 115 ? 6.647 3.568 14.764 1.00 82.12 115 LEU A O 1
ATOM 866 N N . PRO A 1 116 ? 7.272 1.443 14.300 1.00 75.06 116 PRO A N 1
ATOM 867 C CA . PRO A 1 116 ? 8.621 1.637 14.808 1.00 75.06 116 PRO A CA 1
ATOM 868 C C . PRO A 1 116 ? 9.287 2.749 13.983 1.00 75.06 116 PRO A C 1
ATOM 870 O O . PRO A 1 116 ? 8.989 2.857 12.787 1.00 75.06 116 PRO A O 1
ATOM 873 N N . PRO A 1 117 ? 10.153 3.589 14.583 1.00 68.81 117 PRO A N 1
ATOM 874 C CA . PRO A 1 117 ? 10.922 4.569 13.831 1.00 68.81 117 PRO A CA 1
ATOM 875 C C . PRO A 1 117 ? 11.750 3.800 12.803 1.00 68.81 117 PRO A C 1
ATOM 877 O O . PRO A 1 117 ? 12.765 3.185 13.125 1.00 68.81 117 PRO A O 1
ATOM 880 N N . GLY A 1 118 ? 11.245 3.741 11.572 1.00 61.16 118 GLY A N 1
ATOM 881 C CA . GLY A 1 118 ? 11.937 3.073 10.488 1.00 61.16 118 GLY A CA 1
ATOM 882 C C . GLY A 1 118 ? 13.266 3.779 10.241 1.00 61.16 118 GLY A C 1
ATOM 883 O O . GLY A 1 118 ? 13.403 4.958 10.590 1.00 61.16 118 GLY A O 1
ATOM 884 N N . PRO A 1 119 ? 14.246 3.101 9.618 1.00 56.19 119 PRO A N 1
ATOM 885 C CA . PRO A 1 119 ? 15.377 3.811 9.044 1.00 56.19 119 PRO A CA 1
ATOM 886 C C . PRO A 1 119 ? 14.779 4.895 8.151 1.00 56.19 119 PRO A C 1
ATOM 888 O O . PRO A 1 119 ? 14.060 4.566 7.206 1.00 56.19 119 PRO A O 1
ATOM 891 N N . GLN A 1 120 ? 14.969 6.167 8.520 1.00 53.97 120 GLN A N 1
ATOM 892 C CA . GLN A 1 120 ? 14.477 7.294 7.740 1.00 53.97 120 GLN A CA 1
ATOM 893 C C . GLN A 1 120 ? 15.022 7.082 6.336 1.00 53.97 120 GLN A C 1
ATOM 895 O O . GLN A 1 120 ? 16.232 7.162 6.122 1.00 53.97 120 GLN A O 1
ATOM 900 N N . ALA A 1 121 ? 14.150 6.674 5.414 1.00 49.59 121 ALA A N 1
ATOM 901 C CA . ALA A 1 121 ? 14.525 6.460 4.036 1.00 49.59 121 ALA A CA 1
ATOM 902 C C . ALA A 1 121 ? 14.980 7.828 3.546 1.00 49.59 121 ALA A C 1
ATOM 904 O O . ALA A 1 121 ? 14.149 8.714 3.354 1.00 49.59 121 ALA A O 1
ATOM 905 N N . GLY A 1 122 ? 16.298 8.031 3.479 1.00 44.62 122 GLY A N 1
ATOM 906 C CA . GLY A 1 122 ? 16.888 9.290 3.059 1.00 44.62 122 GLY A CA 1
ATOM 907 C C . GLY A 1 122 ? 16.233 9.695 1.751 1.00 44.62 122 GLY A C 1
ATOM 908 O O . GLY A 1 122 ? 16.358 8.961 0.776 1.00 44.62 122 GLY A O 1
ATOM 909 N N . ALA A 1 123 ? 15.460 10.783 1.807 1.00 43.34 123 ALA A N 1
ATOM 910 C CA . ALA A 1 123 ? 14.817 11.469 0.695 1.00 43.34 123 ALA A CA 1
ATOM 911 C C . ALA A 1 123 ? 14.562 10.569 -0.527 1.00 43.34 123 ALA A C 1
ATOM 913 O O . ALA A 1 123 ? 15.204 10.707 -1.567 1.00 43.34 123 ALA A O 1
ATOM 914 N N . ALA A 1 124 ? 13.622 9.625 -0.411 1.00 46.94 124 ALA A N 1
ATOM 915 C CA . ALA A 1 124 ? 12.984 9.134 -1.619 1.00 46.94 124 ALA A CA 1
ATOM 916 C C . ALA A 1 124 ? 12.245 10.335 -2.211 1.00 46.94 124 ALA A C 1
ATOM 918 O O . ALA A 1 124 ? 11.344 10.885 -1.587 1.00 46.94 124 ALA A O 1
ATOM 919 N N . ASP A 1 125 ? 12.728 10.754 -3.368 1.00 43.03 125 ASP A N 1
ATOM 920 C CA . ASP A 1 125 ? 12.256 11.799 -4.264 1.00 43.03 125 ASP A CA 1
ATOM 921 C C . ASP A 1 125 ? 10.760 11.604 -4.605 1.00 43.03 125 ASP A C 1
ATOM 923 O O . ASP A 1 125 ? 10.376 11.159 -5.686 1.00 43.03 125 ASP A O 1
ATOM 927 N N . THR A 1 126 ? 9.880 11.830 -3.629 1.00 46.25 126 THR A N 1
ATOM 928 C CA . THR A 1 126 ? 8.441 11.994 -3.829 1.00 46.25 126 THR A CA 1
ATOM 929 C C . THR A 1 126 ? 8.217 13.438 -4.230 1.00 46.25 126 THR A C 1
ATOM 931 O O . THR A 1 126 ? 7.806 14.278 -3.431 1.00 46.25 126 THR A O 1
ATOM 934 N N . GLY A 1 127 ? 8.471 13.709 -5.509 1.00 41.00 127 GLY A N 1
ATOM 935 C CA . GLY A 1 127 ? 7.775 14.753 -6.245 1.00 41.00 127 GLY A CA 1
ATOM 936 C C . GLY A 1 127 ? 6.279 14.443 -6.270 1.00 41.00 127 GLY A C 1
ATOM 937 O O . GLY A 1 127 ? 5.739 14.004 -7.280 1.00 41.00 127 GLY A O 1
ATOM 938 N N . THR A 1 128 ? 5.608 14.643 -5.138 1.00 45.12 128 THR A N 1
ATOM 939 C CA . THR A 1 128 ? 4.155 14.772 -5.063 1.00 45.12 128 THR A CA 1
ATOM 940 C C . THR A 1 128 ? 3.832 16.243 -5.292 1.00 45.12 128 THR A C 1
ATOM 942 O O . THR A 1 128 ? 3.482 16.969 -4.367 1.00 45.12 128 THR A O 1
ATOM 945 N N . THR A 1 129 ? 3.972 16.714 -6.531 1.00 38.56 129 THR A N 1
ATOM 946 C CA . THR A 1 129 ? 3.272 17.924 -6.970 1.00 38.56 129 THR A CA 1
ATOM 947 C C . THR A 1 129 ? 1.915 17.498 -7.500 1.00 38.56 129 THR A C 1
ATOM 949 O O . THR A 1 129 ? 1.749 17.195 -8.679 1.00 38.56 129 THR A O 1
ATOM 952 N N . ALA A 1 130 ? 0.935 17.468 -6.601 1.00 49.94 130 ALA A N 1
ATOM 953 C CA . ALA A 1 130 ? -0.444 17.670 -6.996 1.00 49.94 130 ALA A CA 1
ATOM 954 C C . ALA A 1 130 ? -0.584 19.135 -7.443 1.00 49.94 130 ALA A C 1
ATOM 956 O O . ALA A 1 130 ? -0.549 20.040 -6.613 1.00 49.94 130 ALA A O 1
ATOM 957 N N . ALA A 1 131 ? -0.712 19.366 -8.748 1.00 39.12 131 ALA A N 1
ATOM 958 C CA . ALA A 1 131 ? -1.215 20.618 -9.304 1.00 39.12 131 ALA A CA 1
ATOM 959 C C . ALA A 1 131 ? -1.886 20.346 -10.660 1.00 39.12 131 ALA A C 1
ATOM 961 O O . ALA A 1 131 ? -1.231 20.062 -11.653 1.00 39.12 131 ALA A O 1
ATOM 962 N N . ALA A 1 132 ? -3.218 20.361 -10.613 1.00 43.06 132 ALA A N 1
ATOM 963 C CA . ALA A 1 132 ? -4.169 20.860 -11.604 1.00 43.06 132 ALA A CA 1
ATOM 964 C C . ALA A 1 132 ? -3.771 20.955 -13.098 1.00 43.06 132 ALA A C 1
ATOM 966 O O . ALA A 1 132 ? -2.921 21.749 -13.478 1.00 43.06 132 ALA A O 1
ATOM 967 N N . GLY A 1 133 ? -4.615 20.344 -13.942 1.00 39.44 133 GLY A N 1
ATOM 968 C CA . GLY A 1 133 ? -5.247 21.066 -15.056 1.00 39.44 133 GLY A CA 1
ATOM 969 C C . GLY A 1 133 ? -4.667 20.889 -16.467 1.00 39.44 133 GLY A C 1
ATOM 970 O O . GLY A 1 133 ? -3.506 21.177 -16.715 1.00 39.44 133 GLY A O 1
ATOM 971 N N . GLY A 1 134 ? -5.561 20.538 -17.404 1.00 37.69 134 GLY A N 1
ATOM 972 C CA . GLY A 1 134 ? -5.405 20.659 -18.866 1.00 37.69 134 GLY A CA 1
ATOM 973 C C . GLY A 1 134 ? -4.831 19.399 -19.526 1.00 37.69 134 GLY A C 1
ATOM 974 O O . GLY A 1 134 ? -3.752 18.962 -19.168 1.00 37.69 134 GLY A O 1
ATOM 975 N N . GLY A 1 135 ? -5.483 18.695 -20.453 1.00 44.00 135 GLY A N 1
ATOM 976 C CA . GLY A 1 135 ? -6.405 19.155 -21.493 1.00 44.00 135 GLY A CA 1
ATOM 977 C C . GLY A 1 135 ? -5.642 19.276 -22.821 1.00 44.00 135 GLY A C 1
ATOM 978 O O . GLY A 1 135 ? -4.758 20.115 -22.918 1.00 44.00 135 GLY A O 1
ATOM 979 N N . GLY A 1 136 ? -5.995 18.452 -23.819 1.00 35.97 136 GLY A N 1
ATOM 980 C CA . GLY A 1 136 ? -5.437 18.452 -25.189 1.00 35.97 136 GLY A CA 1
ATOM 981 C C . GLY A 1 136 ? -4.471 17.281 -25.427 1.00 35.97 136 GLY A C 1
ATOM 982 O O . GLY A 1 136 ? -3.462 17.184 -24.746 1.00 35.97 136 GLY A O 1
ATOM 983 N N . ALA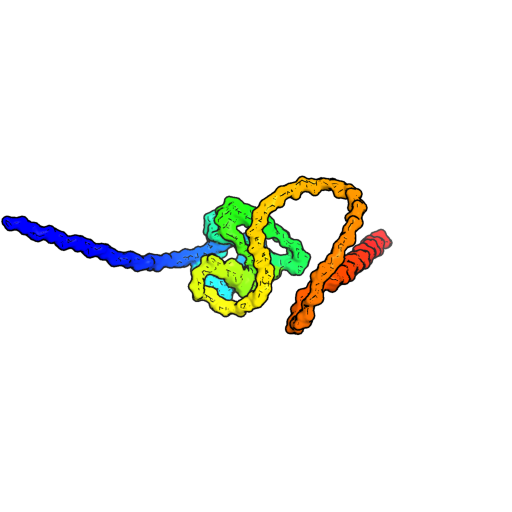 A 1 137 ? -4.684 16.285 -26.293 1.00 47.81 137 ALA A N 1
ATOM 984 C CA . ALA A 1 137 ? -5.464 16.187 -27.530 1.00 47.81 137 ALA A CA 1
ATOM 985 C C . ALA A 1 137 ? -5.090 17.254 -28.576 1.00 47.81 137 ALA A C 1
ATOM 987 O O . ALA A 1 137 ? -5.765 18.268 -28.687 1.00 47.81 137 ALA A O 1
ATOM 988 N N . ALA A 1 138 ? -3.998 16.992 -29.300 1.00 41.84 138 ALA A N 1
ATOM 989 C CA . ALA A 1 138 ? -3.679 17.415 -30.674 1.00 41.84 138 ALA A CA 1
ATOM 990 C C . ALA A 1 138 ? -2.422 16.601 -31.067 1.00 41.84 138 ALA A C 1
ATOM 992 O O . ALA A 1 138 ? -1.430 16.635 -30.344 1.00 41.84 138 ALA A O 1
ATOM 993 N N . GLU A 1 139 ? -2.461 15.601 -31.952 1.00 45.22 139 GLU A N 1
ATOM 994 C CA . GLU A 1 139 ? -2.551 15.697 -33.420 1.00 45.22 139 GLU A CA 1
ATOM 995 C C . GLU A 1 139 ? -1.582 16.715 -34.049 1.00 45.22 139 GLU A C 1
ATOM 997 O O . GLU A 1 139 ? -1.763 17.912 -33.884 1.00 45.22 139 GLU A O 1
ATOM 1002 N N . GLY A 1 140 ? -0.609 16.195 -34.814 1.00 45.84 140 GLY A N 1
ATOM 1003 C CA . GLY A 1 140 ? -0.215 16.706 -36.138 1.00 45.84 140 GLY A CA 1
ATOM 1004 C C . GLY A 1 140 ? 0.678 17.955 -36.261 1.00 45.84 140 GLY A C 1
ATOM 1005 O O . GLY A 1 140 ? 0.374 19.002 -35.711 1.00 45.84 140 GLY A O 1
ATOM 1006 N N . GLY A 1 141 ? 1.706 17.843 -37.121 1.00 42.69 141 GLY A N 1
ATOM 1007 C CA . GLY A 1 141 ? 2.533 18.930 -37.693 1.00 42.69 141 GLY A CA 1
ATOM 1008 C C . GLY A 1 141 ? 3.863 19.101 -36.956 1.00 42.69 141 GLY A C 1
ATOM 1009 O O . GLY A 1 141 ? 3.865 19.437 -35.779 1.00 42.69 141 GLY A O 1
ATOM 1010 N N . ASP A 1 142 ? 5.039 18.732 -37.466 1.00 47.47 142 ASP A N 1
ATOM 1011 C CA . ASP A 1 142 ? 5.702 19.004 -38.758 1.00 47.47 142 ASP A CA 1
ATOM 1012 C C . ASP A 1 142 ? 5.851 20.497 -39.104 1.00 47.47 142 ASP A C 1
ATOM 1014 O O . ASP A 1 142 ? 4.886 21.254 -39.059 1.00 47.47 142 ASP A O 1
ATOM 1018 N N . ASP A 1 143 ? 7.101 20.847 -39.432 1.00 50.62 143 ASP A N 1
ATOM 1019 C CA . ASP A 1 143 ? 7.674 22.134 -39.857 1.00 50.62 143 ASP A CA 1
ATOM 1020 C C . ASP A 1 143 ? 7.819 23.290 -38.843 1.00 50.62 143 ASP A C 1
ATOM 1022 O O . ASP A 1 143 ? 6.859 23.885 -38.361 1.00 50.62 143 ASP A O 1
ATOM 1026 N N . GLY A 1 144 ? 9.071 23.713 -38.598 1.00 39.94 144 GLY A N 1
ATOM 1027 C CA . GLY A 1 144 ? 9.333 24.980 -37.905 1.00 39.94 144 GLY A CA 1
ATOM 1028 C C . GLY A 1 144 ? 10.785 25.266 -37.519 1.00 39.94 144 GLY A C 1
ATOM 1029 O O . GLY A 1 144 ? 11.173 25.113 -36.366 1.00 39.94 144 GLY A O 1
ATOM 1030 N N . VAL A 1 145 ? 11.576 25.727 -38.488 1.00 54.31 145 VAL A N 1
ATOM 1031 C CA . VAL A 1 145 ? 12.910 26.337 -38.334 1.00 54.31 145 VAL A CA 1
ATOM 1032 C C . VAL A 1 145 ? 12.872 27.619 -37.473 1.00 54.31 145 VAL A C 1
ATOM 1034 O O . VAL A 1 145 ? 11.973 28.440 -37.621 1.00 54.31 145 VAL A O 1
ATOM 1037 N N . GLY A 1 146 ? 13.908 27.831 -36.649 1.00 39.62 146 GLY A N 1
ATOM 1038 C CA . GLY A 1 146 ? 14.227 29.102 -35.968 1.00 39.62 146 GLY A CA 1
ATOM 1039 C C . GLY A 1 146 ? 14.732 28.852 -34.539 1.00 39.62 146 GLY A C 1
ATOM 1040 O O . GLY A 1 146 ? 13.995 28.354 -33.705 1.00 39.62 146 GLY A O 1
ATOM 1041 N N . GLY A 1 147 ? 15.993 29.068 -34.159 1.00 48.75 147 GLY A N 1
ATOM 1042 C CA . GLY A 1 147 ? 16.856 30.201 -34.484 1.00 48.75 147 GLY A CA 1
ATOM 1043 C C . GLY A 1 147 ? 16.734 31.251 -33.375 1.00 48.75 147 GLY A C 1
ATOM 1044 O O . GLY A 1 147 ? 16.009 32.222 -33.540 1.00 48.75 147 GLY A O 1
ATOM 1045 N N . GLY A 1 148 ? 17.404 31.045 -32.235 1.00 38.38 148 GLY A N 1
ATOM 1046 C CA . GLY A 1 148 ? 17.314 31.952 -31.086 1.00 38.38 148 GLY A CA 1
ATOM 1047 C C . GLY A 1 148 ? 18.481 31.811 -30.112 1.00 38.38 148 GLY A C 1
ATOM 1048 O O . GLY A 1 148 ? 18.421 31.033 -29.165 1.00 38.38 148 GLY A O 1
ATOM 1049 N N . SER A 1 149 ? 19.542 32.577 -30.368 1.00 48.25 149 SER A N 1
ATOM 1050 C CA . SER A 1 149 ? 20.650 32.844 -29.446 1.00 48.25 149 SER A CA 1
ATOM 1051 C C . SER A 1 149 ? 20.170 33.605 -28.210 1.00 48.25 149 SER A C 1
ATOM 1053 O O . SER A 1 149 ? 19.539 34.650 -28.333 1.00 48.25 149 SER A O 1
ATOM 1055 N N . GLY A 1 150 ? 20.565 33.142 -27.026 1.00 40.75 150 GLY A N 1
ATOM 1056 C CA . GLY A 1 150 ? 20.430 33.876 -25.770 1.00 40.75 150 GLY A CA 1
ATOM 1057 C C . GLY A 1 150 ? 21.427 33.333 -24.757 1.00 40.75 150 GLY A C 1
ATOM 1058 O O . GLY A 1 150 ? 21.244 32.240 -24.230 1.00 40.75 150 GLY A O 1
ATOM 1059 N N . GLY A 1 151 ? 22.531 34.054 -24.570 1.00 40.75 151 GLY A N 1
ATOM 1060 C CA . GLY A 1 151 ? 23.600 33.689 -23.649 1.00 40.75 151 GLY A CA 1
ATOM 1061 C C . GLY A 1 151 ? 23.391 34.211 -22.227 1.00 40.75 151 GLY A C 1
ATOM 1062 O O . GLY A 1 151 ? 22.522 35.036 -21.967 1.00 40.75 151 GLY A O 1
ATOM 1063 N N . GLY A 1 152 ? 24.303 33.784 -21.351 1.00 38.41 152 GLY A N 1
ATOM 1064 C CA . GLY A 1 152 ? 24.760 34.578 -20.213 1.00 38.41 152 GLY A CA 1
ATOM 1065 C C . GLY A 1 152 ? 24.306 34.119 -18.828 1.00 38.41 152 GLY A C 1
ATOM 1066 O O . GLY A 1 152 ? 23.178 34.360 -18.425 1.00 38.41 152 GLY A O 1
ATOM 1067 N N . GLY A 1 153 ? 25.273 33.611 -18.054 1.00 39.38 153 GLY A N 1
ATOM 1068 C CA . GLY A 1 153 ? 25.360 33.897 -16.620 1.00 39.38 153 GLY A CA 1
ATOM 1069 C C . GLY A 1 153 ? 25.007 32.758 -15.668 1.00 39.38 153 GLY A C 1
ATOM 1070 O O . GLY A 1 153 ? 23.850 32.558 -15.333 1.00 39.38 153 GLY A O 1
ATOM 1071 N N . ALA A 1 154 ? 26.028 32.079 -15.141 1.00 37.44 154 ALA A N 1
ATOM 1072 C CA . ALA A 1 154 ? 26.504 32.306 -13.769 1.00 37.44 154 ALA A CA 1
ATOM 1073 C C . ALA A 1 154 ? 27.417 31.150 -13.336 1.00 37.44 154 ALA A C 1
ATOM 1075 O O . ALA A 1 154 ? 27.012 29.993 -13.254 1.00 37.44 154 ALA A O 1
ATOM 1076 N N . ALA A 1 155 ? 28.669 31.500 -13.049 1.00 48.34 155 ALA A N 1
ATOM 1077 C CA . ALA A 1 155 ? 29.602 30.659 -12.327 1.00 48.34 155 ALA A CA 1
ATOM 1078 C C . ALA A 1 155 ? 29.158 30.546 -10.860 1.00 48.34 155 ALA A C 1
ATOM 1080 O O . ALA A 1 155 ? 28.886 31.554 -10.211 1.00 48.34 155 ALA A O 1
ATOM 1081 N N . GLY A 1 156 ? 29.122 29.322 -10.342 1.00 34.75 156 GLY A N 1
ATOM 1082 C CA . GLY A 1 156 ? 28.923 29.015 -8.929 1.00 34.75 156 GLY A CA 1
ATOM 1083 C C . GLY A 1 156 ? 29.810 27.836 -8.565 1.00 34.75 156 GLY A C 1
ATOM 1084 O O . GLY A 1 156 ? 29.614 26.727 -9.054 1.00 34.75 156 GLY A O 1
ATOM 1085 N N . ALA A 1 157 ? 30.845 28.119 -7.783 1.00 42.81 157 ALA A N 1
ATOM 1086 C CA . ALA A 1 157 ? 31.911 27.204 -7.429 1.00 42.81 157 ALA A CA 1
ATOM 1087 C C . ALA A 1 157 ? 31.471 26.113 -6.436 1.00 42.81 157 ALA A C 1
ATOM 1089 O O . ALA A 1 157 ? 30.707 26.359 -5.509 1.00 42.81 157 ALA A O 1
ATOM 1090 N N . ALA A 1 158 ? 32.037 24.926 -6.663 1.00 44.75 158 ALA A N 1
ATOM 1091 C CA . ALA A 1 158 ? 32.506 23.926 -5.706 1.00 44.75 158 ALA A CA 1
ATOM 1092 C C . ALA A 1 158 ? 31.801 23.804 -4.338 1.00 44.75 158 ALA A C 1
ATOM 1094 O O . ALA A 1 158 ? 32.090 24.538 -3.397 1.00 44.75 158 ALA A O 1
ATOM 1095 N N . ALA A 1 159 ? 31.050 22.712 -4.175 1.00 37.31 159 ALA A N 1
ATOM 1096 C CA . ALA A 1 159 ? 30.952 22.006 -2.901 1.00 37.31 159 ALA A CA 1
ATOM 1097 C C . ALA A 1 159 ? 30.888 20.495 -3.172 1.00 37.31 159 ALA A C 1
ATOM 1099 O O . ALA A 1 159 ? 30.005 20.007 -3.875 1.00 37.31 159 ALA A O 1
ATOM 1100 N N . GLY A 1 160 ? 31.880 19.766 -2.660 1.00 47.62 160 GLY A N 1
ATOM 1101 C CA . GLY A 1 160 ? 32.004 18.321 -2.798 1.00 47.62 160 GLY A CA 1
ATOM 1102 C C . GLY A 1 160 ? 30.839 17.582 -2.142 1.00 47.62 160 GLY A C 1
ATOM 1103 O O . GLY A 1 160 ? 30.660 17.611 -0.931 1.00 47.62 160 GLY A O 1
ATOM 1104 N N . GLY A 1 161 ? 30.073 16.881 -2.962 1.00 42.34 161 GLY A N 1
ATOM 1105 C CA . GLY A 1 161 ? 29.020 15.952 -2.576 1.00 42.34 161 GLY A CA 1
ATOM 1106 C C . GLY A 1 161 ? 28.520 15.339 -3.871 1.00 42.34 161 GLY A C 1
ATOM 1107 O O . GLY A 1 161 ? 28.321 16.084 -4.821 1.00 42.34 161 GLY A O 1
ATOM 1108 N N . ARG A 1 162 ? 28.437 14.004 -3.959 1.00 53.44 162 ARG A N 1
ATOM 1109 C CA . ARG A 1 162 ? 28.111 13.247 -5.187 1.00 53.44 162 ARG A CA 1
ATOM 1110 C C . ARG A 1 162 ? 26.970 13.924 -5.958 1.00 53.44 162 ARG A C 1
ATOM 1112 O O . ARG A 1 162 ? 25.808 13.793 -5.587 1.00 53.44 162 ARG A O 1
ATOM 1119 N N . GLY A 1 163 ? 27.357 14.708 -6.962 1.00 45.91 163 GLY A N 1
ATOM 1120 C CA . GLY A 1 163 ? 26.508 15.706 -7.591 1.00 45.91 163 GLY A CA 1
ATOM 1121 C C . GLY A 1 163 ? 25.493 15.054 -8.505 1.00 45.91 163 GLY A C 1
ATOM 1122 O O . GLY A 1 163 ? 25.776 14.050 -9.157 1.00 45.91 163 GLY A O 1
ATOM 1123 N N . VAL A 1 164 ? 24.303 15.640 -8.538 1.00 66.88 164 VAL A N 1
ATOM 1124 C CA . VAL A 1 164 ? 23.282 15.339 -9.539 1.00 66.88 164 VAL A CA 1
ATOM 1125 C C . VAL A 1 164 ? 23.936 15.460 -10.925 1.00 66.88 164 VAL A C 1
ATOM 1127 O O . VAL A 1 164 ? 24.612 16.465 -11.162 1.00 66.88 164 VAL A O 1
ATOM 1130 N N . PRO A 1 165 ? 23.794 14.461 -11.820 1.00 76.94 165 PRO A N 1
ATOM 1131 C CA . PRO A 1 165 ? 24.450 14.484 -13.121 1.00 76.94 165 PRO A CA 1
ATOM 1132 C C . PRO A 1 165 ? 24.051 15.748 -13.878 1.00 76.94 165 PRO A C 1
ATOM 1134 O O . PRO A 1 165 ? 22.870 16.098 -13.973 1.00 76.94 165 PRO A O 1
ATOM 1137 N N . SER A 1 166 ? 25.051 16.441 -14.406 1.00 84.19 166 SER A N 1
ATOM 1138 C CA . SER A 1 166 ? 24.860 17.665 -15.169 1.00 84.19 166 SER A CA 1
ATOM 1139 C C . SER A 1 166 ? 24.004 17.402 -16.412 1.00 84.19 166 SER A C 1
ATOM 1141 O O . SER A 1 166 ? 23.964 16.302 -16.971 1.00 84.19 166 SER A O 1
ATOM 1143 N N . ALA A 1 167 ? 23.338 18.442 -16.916 1.00 77.00 167 ALA A N 1
ATOM 1144 C CA . ALA A 1 167 ? 22.548 18.344 -18.145 1.00 77.00 167 ALA A CA 1
ATOM 1145 C C . ALA A 1 167 ? 23.382 17.907 -19.371 1.00 77.00 167 ALA A C 1
ATOM 1147 O O . ALA A 1 167 ? 22.821 17.443 -20.367 1.00 77.00 167 ALA A O 1
ATOM 1148 N N . ALA A 1 168 ? 24.708 18.075 -19.331 1.00 86.12 168 ALA A N 1
ATOM 1149 C CA . ALA A 1 168 ? 25.623 17.566 -20.349 1.00 86.12 168 ALA A CA 1
ATOM 1150 C C . ALA A 1 168 ? 25.839 16.050 -20.203 1.00 86.12 168 ALA A C 1
ATOM 1152 O O . ALA A 1 168 ? 25.705 15.323 -21.186 1.00 86.12 168 ALA A O 1
ATOM 1153 N N . GLU A 1 169 ? 26.069 15.561 -18.983 1.00 87.12 169 GLU A N 1
ATOM 1154 C CA . GLU A 1 169 ? 26.224 14.128 -18.692 1.00 87.12 169 GLU A CA 1
ATOM 1155 C C . GLU A 1 169 ? 24.940 13.348 -18.984 1.00 87.12 169 GLU A C 1
ATOM 1157 O O . GLU A 1 169 ? 24.989 12.283 -19.597 1.00 87.12 169 GLU A O 1
ATOM 1162 N N . LEU A 1 170 ? 23.771 13.907 -18.653 1.00 88.19 170 LEU A N 1
ATOM 1163 C CA . LEU A 1 170 ? 22.480 13.305 -19.004 1.00 88.19 170 LEU A CA 1
ATOM 1164 C C . LEU A 1 170 ? 22.287 13.188 -20.524 1.00 88.19 170 LEU A C 1
ATOM 1166 O O . LEU A 1 170 ? 21.730 12.196 -21.000 1.00 88.19 170 LEU A O 1
ATOM 1170 N N . ARG A 1 171 ? 22.757 14.173 -21.301 1.00 88.62 171 ARG A N 1
ATOM 1171 C CA . ARG A 1 171 ? 22.706 14.127 -22.771 1.00 88.62 171 ARG A CA 1
ATOM 1172 C C . ARG A 1 171 ? 23.678 13.099 -23.345 1.00 88.62 171 ARG A C 1
ATOM 1174 O O . ARG A 1 171 ? 23.271 12.342 -24.225 1.00 88.62 171 ARG A O 1
ATOM 1181 N N . ALA A 1 172 ? 24.904 13.033 -22.828 1.00 86.88 172 ALA A N 1
ATOM 1182 C CA . ALA A 1 172 ? 25.894 12.036 -23.236 1.00 86.88 172 ALA A CA 1
ATOM 1183 C C . ALA A 1 172 ? 25.399 10.611 -22.940 1.00 86.88 172 ALA A C 1
ATOM 1185 O O . ALA A 1 172 ? 25.342 9.778 -23.842 1.00 86.88 172 ALA A O 1
ATOM 1186 N N . HIS A 1 173 ? 24.904 10.373 -21.725 1.00 87.75 173 HIS A N 1
ATOM 1187 C CA . HIS A 1 173 ? 24.354 9.080 -21.318 1.00 87.75 173 HIS A CA 1
ATOM 1188 C C . HIS A 1 173 ? 23.115 8.685 -22.145 1.00 87.75 173 HIS A C 1
ATOM 1190 O O . HIS A 1 173 ? 22.933 7.523 -22.508 1.00 87.75 173 HIS A O 1
ATOM 1196 N N . ARG A 1 174 ? 22.260 9.651 -22.516 1.00 89.62 174 ARG A N 1
ATOM 1197 C CA . ARG A 1 174 ? 21.126 9.397 -23.422 1.00 89.62 174 ARG A CA 1
ATOM 1198 C C . ARG A 1 174 ? 21.588 9.011 -24.829 1.00 89.62 174 ARG A C 1
ATOM 1200 O O . ARG A 1 174 ? 20.989 8.114 -25.421 1.00 89.62 174 ARG A O 1
ATOM 1207 N N . ALA A 1 175 ? 22.616 9.669 -25.362 1.00 88.19 175 ALA A N 1
ATOM 1208 C CA . ALA A 1 175 ? 23.169 9.345 -26.675 1.00 88.19 175 ALA A CA 1
ATOM 1209 C C . ALA A 1 175 ? 23.769 7.930 -26.696 1.00 88.19 175 ALA A C 1
ATOM 1211 O O . ALA A 1 175 ? 23.489 7.159 -27.614 1.00 88.19 175 ALA A O 1
ATOM 1212 N N . GLU A 1 176 ? 24.497 7.562 -25.644 1.00 88.94 176 GLU A N 1
ATOM 1213 C CA . GLU A 1 176 ? 25.101 6.237 -25.491 1.00 88.94 176 GLU A CA 1
ATOM 1214 C C . GLU A 1 176 ? 24.032 5.130 -25.408 1.00 88.94 176 GLU A C 1
ATOM 1216 O O . GLU A 1 176 ? 24.103 4.126 -26.121 1.00 88.94 176 GLU A O 1
ATOM 1221 N N . MET A 1 177 ? 22.954 5.356 -24.643 1.00 89.69 177 MET A N 1
ATOM 1222 C CA . MET A 1 177 ? 21.821 4.422 -24.584 1.00 89.69 177 MET A CA 1
ATOM 1223 C C . MET A 1 177 ? 21.114 4.253 -25.937 1.00 89.69 177 MET A C 1
ATOM 1225 O O . MET A 1 177 ? 20.719 3.137 -26.287 1.00 89.69 177 MET A O 1
ATOM 1229 N N . MET A 1 178 ? 20.959 5.327 -26.719 1.00 86.88 178 MET A N 1
ATOM 1230 C CA . MET A 1 178 ? 20.346 5.231 -28.050 1.00 86.88 178 MET A CA 1
ATOM 1231 C C . MET A 1 178 ? 21.235 4.468 -29.038 1.00 86.88 178 MET A C 1
ATOM 1233 O O . MET A 1 178 ? 20.724 3.673 -29.830 1.00 86.88 178 MET A O 1
ATOM 1237 N N . GLN A 1 179 ? 22.557 4.644 -28.962 1.00 87.94 179 GLN A N 1
ATOM 1238 C CA . GLN A 1 179 ? 23.500 3.888 -29.787 1.00 87.94 179 GLN A CA 1
ATOM 1239 C C . GLN A 1 179 ? 23.483 2.391 -29.447 1.00 87.94 179 GLN A C 1
ATOM 1241 O O . GLN A 1 179 ? 23.401 1.565 -30.359 1.00 87.94 179 GLN A O 1
ATOM 1246 N N . GLY A 1 180 ? 23.465 2.031 -28.159 1.00 88.06 180 GLY A N 1
ATOM 1247 C CA . GLY A 1 180 ? 23.355 0.632 -27.731 1.00 88.06 180 GLY A CA 1
ATOM 1248 C C . GLY A 1 180 ? 22.051 -0.031 -28.193 1.00 88.06 180 GLY A C 1
ATOM 1249 O O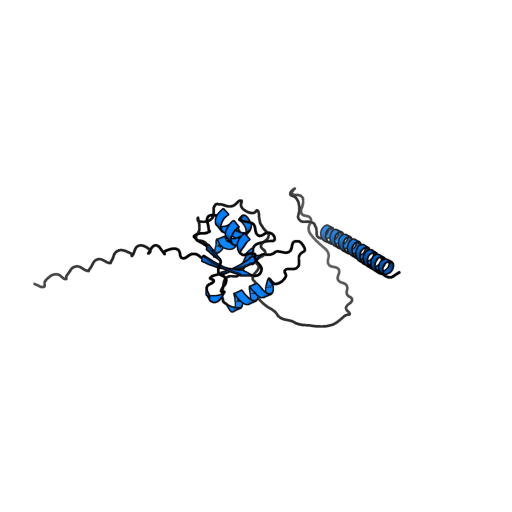 . GLY A 1 180 ? 22.058 -1.167 -28.673 1.00 88.06 180 GLY A O 1
ATOM 1250 N N . PHE A 1 181 ? 20.929 0.695 -28.134 1.00 89.62 181 PHE A N 1
ATOM 1251 C CA . PHE A 1 181 ? 19.638 0.173 -28.592 1.00 89.62 181 PHE A CA 1
ATOM 1252 C C . PHE A 1 181 ? 19.608 -0.067 -30.109 1.00 89.62 181 PHE A C 1
ATOM 1254 O O . PHE A 1 181 ? 19.086 -1.086 -30.567 1.00 89.62 181 PHE A O 1
ATOM 1261 N N . ALA A 1 182 ? 20.217 0.827 -30.893 1.00 86.06 182 ALA A N 1
ATOM 1262 C CA . ALA A 1 182 ? 20.328 0.655 -32.339 1.00 86.06 182 ALA A CA 1
ATOM 1263 C C . ALA A 1 182 ? 21.169 -0.579 -32.717 1.00 86.06 182 ALA A C 1
ATOM 1265 O O . ALA A 1 182 ? 20.820 -1.291 -33.661 1.00 86.06 182 ALA A O 1
ATOM 1266 N N . GLN A 1 183 ? 22.241 -0.872 -31.971 1.00 88.38 183 GLN A N 1
ATOM 1267 C CA . GLN A 1 183 ? 23.041 -2.083 -32.186 1.00 88.38 183 GLN A CA 1
ATOM 1268 C C . GLN A 1 183 ? 22.256 -3.355 -31.841 1.00 88.38 183 GLN A C 1
ATOM 1270 O O . GLN A 1 183 ? 22.243 -4.300 -32.631 1.00 88.38 183 GLN A O 1
ATOM 1275 N N . PHE A 1 184 ? 21.526 -3.358 -30.722 1.00 90.38 184 PHE A N 1
ATOM 1276 C CA . PHE A 1 184 ? 20.690 -4.497 -30.331 1.00 90.38 184 PHE A CA 1
ATOM 1277 C C . PHE A 1 184 ? 19.580 -4.788 -31.355 1.00 90.38 184 PHE A C 1
ATOM 1279 O O . PHE A 1 184 ? 19.345 -5.942 -31.713 1.00 90.38 184 PHE A O 1
ATOM 1286 N N . ALA A 1 185 ? 18.929 -3.746 -31.882 1.00 88.50 185 ALA A N 1
ATOM 1287 C CA . ALA A 1 185 ? 17.897 -3.896 -32.907 1.00 88.50 185 ALA A CA 1
ATOM 1288 C C . ALA A 1 185 ? 18.440 -4.518 -34.209 1.00 88.50 185 ALA A C 1
ATOM 1290 O O . ALA A 1 185 ? 17.738 -5.293 -34.860 1.00 88.50 185 ALA A O 1
ATOM 1291 N N . ARG A 1 186 ? 19.692 -4.218 -34.583 1.00 89.06 186 ARG A N 1
ATOM 1292 C CA . ARG A 1 186 ? 20.351 -4.839 -35.745 1.00 89.06 186 ARG A CA 1
ATOM 1293 C C . ARG A 1 186 ? 20.692 -6.309 -35.493 1.00 89.06 186 ARG A C 1
ATOM 1295 O O . ARG A 1 186 ? 20.389 -7.138 -36.345 1.00 89.06 186 ARG A O 1
ATOM 1302 N N . ALA A 1 187 ? 21.241 -6.634 -34.322 1.00 88.06 187 ALA A N 1
ATOM 1303 C CA . ALA A 1 187 ? 21.570 -8.014 -33.952 1.00 88.06 187 ALA A CA 1
ATOM 1304 C C . ALA A 1 187 ? 20.320 -8.915 -33.903 1.00 88.06 187 ALA A C 1
ATOM 1306 O O . ALA A 1 187 ? 20.331 -10.028 -34.421 1.00 88.06 187 ALA A O 1
ATOM 1307 N N . SER A 1 188 ? 19.210 -8.402 -33.364 1.00 90.56 188 SER A N 1
ATOM 1308 C CA . SER A 1 188 ? 17.933 -9.128 -33.314 1.00 90.56 188 SER A CA 1
ATOM 1309 C C . SER A 1 188 ? 17.379 -9.452 -34.711 1.00 90.56 188 SER A C 1
ATOM 1311 O O . SER A 1 188 ? 16.877 -10.552 -34.949 1.00 90.56 188 SER A O 1
ATOM 1313 N N . HIS A 1 189 ? 17.521 -8.533 -35.675 1.00 87.25 189 HIS A N 1
ATOM 1314 C CA . HIS A 1 189 ? 17.125 -8.802 -37.059 1.00 87.25 189 HIS A CA 1
ATOM 1315 C C . HIS A 1 189 ? 18.006 -9.854 -37.741 1.00 87.25 189 HIS A C 1
ATOM 1317 O O . HIS A 1 189 ? 17.466 -10.681 -38.472 1.00 87.25 189 HIS A O 1
ATOM 1323 N N . GLN A 1 190 ? 19.318 -9.860 -37.487 1.00 87.12 190 GLN A N 1
ATOM 1324 C CA . GLN A 1 190 ? 20.220 -10.885 -38.029 1.00 87.12 190 GLN A CA 1
ATOM 1325 C C . GLN A 1 190 ? 19.885 -12.273 -37.475 1.00 87.12 190 GLN A C 1
ATOM 1327 O O . GLN A 1 190 ? 19.684 -13.203 -38.251 1.00 87.12 190 GLN A O 1
ATOM 1332 N N . GLN A 1 191 ? 19.676 -12.387 -36.160 1.00 87.69 191 GLN A N 1
ATOM 1333 C CA . GLN A 1 191 ? 19.290 -13.652 -35.528 1.00 87.69 191 GLN A CA 1
ATOM 1334 C C . GLN A 1 191 ? 17.966 -14.201 -36.088 1.00 87.69 191 GLN A C 1
ATOM 1336 O O . GLN A 1 191 ? 17.795 -15.407 -36.254 1.00 87.69 191 GLN A O 1
ATOM 1341 N N . LYS A 1 192 ? 17.012 -13.319 -36.416 1.00 86.69 192 LYS A N 1
ATOM 1342 C CA . LYS A 1 192 ? 15.745 -13.729 -37.032 1.00 86.69 192 LYS A CA 1
ATOM 1343 C C . LYS A 1 192 ? 15.921 -14.211 -38.477 1.00 86.69 192 LYS A C 1
ATOM 1345 O O . LYS A 1 192 ? 15.126 -15.038 -38.910 1.00 86.69 192 LYS A O 1
ATOM 1350 N N . GLN A 1 193 ? 16.914 -13.718 -39.218 1.00 87.06 193 GLN A N 1
ATOM 1351 C CA . GLN A 1 193 ? 17.208 -14.195 -40.576 1.00 87.06 193 GLN A CA 1
ATOM 1352 C C . GLN A 1 193 ? 17.903 -15.561 -40.564 1.00 87.06 193 GLN A C 1
ATOM 1354 O O . GLN A 1 193 ? 17.536 -16.425 -41.357 1.00 87.06 193 GLN A O 1
ATOM 1359 N N . GLU A 1 194 ? 18.819 -15.791 -39.619 1.00 81.81 194 GLU A N 1
ATOM 1360 C CA . GLU A 1 194 ? 19.484 -17.093 -39.452 1.00 81.81 194 GLU A CA 1
ATOM 1361 C C . GLU A 1 194 ? 18.508 -18.208 -39.054 1.00 81.81 194 GLU A C 1
ATOM 1363 O O . GLU A 1 194 ? 18.692 -19.349 -39.451 1.00 81.81 194 GLU A O 1
ATOM 1368 N N . LEU A 1 195 ? 17.435 -17.894 -38.319 1.00 82.62 195 LEU A N 1
ATOM 1369 C CA . LEU A 1 195 ? 16.450 -18.900 -37.903 1.00 82.62 195 LEU A CA 1
ATOM 1370 C C . LEU A 1 195 ? 15.511 -19.377 -39.032 1.00 82.62 195 LEU A C 1
ATOM 1372 O O . LEU A 1 195 ? 14.783 -20.347 -38.841 1.00 82.62 195 LEU A O 1
ATOM 1376 N N . HIS A 1 196 ? 15.462 -18.666 -40.164 1.00 78.38 196 HIS A N 1
ATOM 1377 C CA . HIS A 1 196 ? 14.585 -18.988 -41.302 1.00 78.38 196 HIS A CA 1
ATOM 1378 C C . HIS A 1 196 ? 15.352 -19.482 -42.539 1.00 78.38 196 HIS A C 1
ATOM 1380 O O . HIS A 1 196 ? 14.738 -19.643 -43.595 1.00 78.38 196 HIS A O 1
ATOM 1386 N N . SER A 1 197 ? 16.667 -19.688 -42.418 1.00 75.31 197 SER A N 1
ATOM 1387 C CA . SER A 1 197 ? 17.517 -20.309 -43.444 1.00 75.31 197 SER A CA 1
ATOM 1388 C C . SER A 1 197 ? 17.837 -21.745 -43.048 1.00 75.31 197 SER A C 1
ATOM 1390 O O . SER A 1 197 ? 17.904 -22.593 -43.962 1.00 75.31 197 SER A O 1
#

Secondary structure (DSSP, 8-state):
-PPPPPPPPPPPPPPP------PPEEEEEESS-HHHHHHHHHHTT-TTTEEEES-GGG-SEEEEE---TTS--TTHHHHHHHHHHHTPPEEEE-SS--HHHHHHHHTTTSPTT-S------TT-------------------------------------S-PPPPHHHHHHHHHHHHHHHHHHHHHHHHHHHHTT-

pLDDT: mean 77.39, std 20.54, range [34.75, 98.0]

Radius of gyration: 28.62 Å; chains: 1; bounding box: 71×58×96 Å